Protein AF-A0AA37UGE7-F1 (afdb_monomer)

Mean predicted aligned error: 8.96 Å

pLDDT: mean 78.76, std 14.26, range [33.66, 96.31]

Foldseek 3Di:
DPPQDAVCNLLVVLLLLLLLLLLLLCCVVVVDPLVLSLVCNVPVVSSDVVQDDPLQVLLSSLQSVLLSLLVLLLLLLVLLLLLLVLLLVLLVQQQPPWFAFPNDTDRSSVVSVVLSVLSVVLSVLSVVLSLVSLARLHDVVHDLSSQQSSSQLQLRPGHDPDSVCSSQDPVSLLSLLLSLLSLLVSLLVVQVRVVVRPPQLCLDPLPDPSNVLSVLSNVLSVCSVVVSDDRRVSSSSSSSSSVSSSSSSNSSSCSSVPRDDDHDDDDDDDDPVVVVSVVSVVVSVVSVVVSVVSVVSNVVSNVVSVVSSVVSNVD

Secondary structure (DSSP, 8-state):
------HHHHHHHHHHHHHHHHHHHHHHTTSS-HHHHHHHHH-HHHHTTTS-SHHHHHHHHHHHHHHHHHHHHHHHHHHHHHHHHHHHHHHGGGTT-EEEETTEEEEHHHHHHHHHHHHHHHHHHHHHHHHHHTEE-TTTTS-HHHHHHHHHHTT-SEE-S-HHHHHH--HHHHHHHHHHHHHHHHHHHHHHHHHHTTSSS-----SS-HHHHHHHHHHHHHHHHHHSS--HHHHHHHHHHHHHHHHHHHHHHHHHHH------------TTHHHHHHHHHHHHHHHHHHHHHHHHHHHHHHHHHHHHHHHHHH-

Radius of gyration: 23.27 Å; Cα contacts (8 Å, |Δi|>4): 372; chains: 1; bounding box: 54×37×66 Å

Solvent-accessible surface area (backbone atoms only — not comparable to full-atom values): 16574 Å² total; per-residue (Å²): 132,89,83,75,74,53,60,69,68,70,31,43,66,35,38,54,52,39,52,52,30,46,45,52,28,33,33,75,69,67,75,40,60,58,68,62,39,41,50,21,75,75,37,70,87,55,34,60,84,76,56,69,49,77,54,42,50,45,10,36,52,48,35,9,48,39,51,42,51,45,54,50,48,51,55,40,46,51,25,47,48,48,28,36,50,28,28,53,66,48,18,65,85,27,65,58,39,73,43,68,56,98,90,40,85,40,49,46,17,60,53,33,48,55,50,28,55,54,51,48,55,52,46,50,51,49,52,57,50,47,62,66,53,33,45,21,25,38,43,45,96,51,60,68,69,41,17,41,44,30,11,43,41,70,50,24,82,35,44,43,92,51,30,66,58,50,62,70,61,56,64,69,56,32,50,50,14,45,51,41,13,56,47,23,45,51,48,38,49,52,50,52,58,46,50,65,61,69,72,61,47,58,59,64,79,62,97,54,66,33,56,59,45,14,52,52,18,40,51,30,19,55,47,50,69,70,53,79,76,80,50,65,76,41,47,45,50,30,52,56,40,42,55,52,45,35,53,48,30,43,48,48,20,51,25,49,70,67,47,81,73,86,87,76,90,64,86,83,90,63,80,77,56,54,57,57,51,52,51,52,53,50,50,51,49,54,52,50,53,49,49,50,52,52,51,48,44,46,51,50,15,50,49,52,42,51,52,50,52,51,55,59,67,73,107

Sequence (315 aa):
MSTTIAIADALRPALVATERAHLLALAEQELVDRDAAREALRDPATTAGLLEGDLVEAGIAEAALRISVRNHLAGLKEAFLAARTALIERAAPERARQVELGGEAVNLADLLLAHERVLARHTQRIGDLMGRLNLSPAGDGLPKAARDRIGGLLGFARADASGRDALTARDHLAELAHLHAGTASSLARIHGELSSLGGRISVAEAPVDLAAAAADALGAALALEAAGGEPLPQAEQSWAIGARVIVALRALGDALHGASLPSSAGASDAVSQDAAESVAIDEVRQHRELLNALGLQLADASLELEEGVETLLAR

Nearest PDB structures (foldseek):
  1dcn-assembly1_C  TM=8.108E-01  e=4.500E-07  Anas platyrhynchos
  8jbd-assembly1_A-2  TM=7.321E-01  e=6.765E-05  Thermus thermophilus HB8
  7a0g-assembly1_EEE  TM=2.102E-01  e=2.287E+00  Serratia marcescens
  8otz-assembly1_EU  TM=3.179E-01  e=7.321E+00  Bos taurus

InterPro domains:
  IPR008948 L-Aspartase-like [SSF48557] (10-197)

Organism: NCBI:txid1930060

Structure (mmCIF, N/CA/C/O backbone):
data_AF-A0AA37UGE7-F1
#
_entry.id   AF-A0AA37UGE7-F1
#
loop_
_atom_site.group_PDB
_atom_site.id
_atom_site.type_symbol
_atom_site.label_atom_id
_atom_site.label_alt_id
_atom_site.label_comp_id
_atom_site.label_asym_id
_atom_site.label_entity_id
_atom_site.label_seq_id
_atom_site.pdbx_PDB_ins_code
_atom_site.Cartn_x
_atom_site.Cartn_y
_atom_site.Cartn_z
_atom_site.occupancy
_atom_site.B_iso_or_equiv
_atom_site.auth_seq_id
_atom_site.auth_comp_id
_atom_site.auth_asym_id
_atom_site.auth_atom_id
_atom_site.pdbx_PDB_model_num
ATOM 1 N N . MET A 1 1 ? 13.095 14.009 16.341 1.00 34.00 1 MET A N 1
ATOM 2 C CA . MET A 1 1 ? 13.976 13.844 15.164 1.00 34.00 1 MET A CA 1
ATOM 3 C C . MET A 1 1 ? 13.075 13.770 13.944 1.00 34.00 1 MET A C 1
ATOM 5 O O . MET A 1 1 ? 12.187 12.932 13.945 1.00 34.00 1 MET A O 1
ATOM 9 N N . SER A 1 2 ? 13.206 14.689 12.982 1.00 33.66 2 SER A N 1
ATOM 10 C CA . SER A 1 2 ? 12.378 14.674 11.766 1.00 33.66 2 SER A CA 1
ATOM 11 C C . SER A 1 2 ? 12.975 13.673 10.783 1.00 33.66 2 SER A C 1
ATOM 13 O O . SER A 1 2 ? 13.916 13.999 10.066 1.00 33.66 2 SER A O 1
ATOM 15 N N . THR A 1 3 ? 12.485 12.437 10.795 1.00 41.44 3 THR A N 1
ATOM 16 C CA . THR A 1 3 ? 12.888 11.381 9.857 1.00 41.44 3 THR A CA 1
ATOM 17 C C . THR A 1 3 ? 12.145 11.564 8.532 1.00 41.44 3 THR A C 1
ATOM 19 O O . THR A 1 3 ? 11.330 10.737 8.137 1.00 41.44 3 THR A O 1
ATOM 22 N N . THR A 1 4 ? 12.364 12.694 7.862 1.00 46.97 4 THR A N 1
ATOM 23 C CA . THR A 1 4 ? 11.863 12.885 6.498 1.00 46.97 4 THR A CA 1
ATOM 24 C C . THR A 1 4 ? 12.900 12.284 5.558 1.00 46.97 4 THR A C 1
ATOM 26 O O . THR A 1 4 ? 13.911 12.914 5.266 1.00 46.97 4 THR A O 1
ATOM 29 N N . ILE A 1 5 ? 12.696 11.031 5.149 1.00 57.03 5 ILE A N 1
ATOM 30 C CA . ILE A 1 5 ? 13.436 10.457 4.021 1.00 57.03 5 ILE A CA 1
ATOM 31 C C . ILE A 1 5 ? 12.872 11.132 2.768 1.00 57.03 5 ILE A C 1
ATOM 33 O O . ILE A 1 5 ? 11.660 11.088 2.557 1.00 57.03 5 ILE A O 1
ATOM 37 N N . ALA A 1 6 ? 13.721 11.787 1.975 1.00 69.94 6 ALA A N 1
ATOM 38 C CA . ALA A 1 6 ? 13.301 12.359 0.698 1.00 69.94 6 ALA A CA 1
ATOM 39 C C . ALA A 1 6 ? 12.759 11.240 -0.203 1.00 69.94 6 ALA A C 1
ATOM 41 O O . ALA A 1 6 ? 13.337 10.148 -0.230 1.00 69.94 6 ALA A O 1
ATOM 42 N N . ILE A 1 7 ? 11.685 11.486 -0.966 1.00 68.38 7 ILE A N 1
ATOM 43 C CA . ILE A 1 7 ? 11.112 10.442 -1.838 1.00 68.38 7 ILE A CA 1
ATOM 44 C C . ILE A 1 7 ? 12.168 9.893 -2.797 1.00 68.38 7 ILE A C 1
ATOM 46 O O . ILE A 1 7 ? 12.214 8.689 -3.028 1.00 68.38 7 ILE A O 1
ATOM 50 N N . ALA A 1 8 ? 13.071 10.748 -3.277 1.00 69.62 8 ALA A N 1
ATOM 51 C CA . ALA A 1 8 ? 14.183 10.340 -4.128 1.00 69.62 8 ALA A CA 1
ATOM 52 C C . ALA A 1 8 ? 15.035 9.217 -3.502 1.00 69.62 8 ALA A C 1
ATOM 54 O O . ALA A 1 8 ? 15.392 8.257 -4.183 1.00 69.62 8 ALA A O 1
ATOM 55 N N . ASP A 1 9 ? 15.313 9.285 -2.198 1.00 73.75 9 ASP A N 1
ATOM 56 C CA . ASP A 1 9 ? 16.084 8.251 -1.507 1.00 73.75 9 ASP A CA 1
ATOM 57 C C . ASP A 1 9 ? 15.256 6.986 -1.258 1.00 73.75 9 ASP A C 1
ATOM 59 O O . ASP A 1 9 ? 15.784 5.880 -1.368 1.00 73.75 9 ASP A O 1
ATOM 63 N N . ALA A 1 10 ? 13.951 7.129 -1.004 1.00 72.69 10 ALA A N 1
ATOM 64 C CA . ALA A 1 10 ? 13.035 5.996 -0.865 1.00 72.69 10 ALA A CA 1
ATOM 65 C C . ALA A 1 10 ? 12.787 5.252 -2.194 1.00 72.69 10 ALA A C 1
ATOM 67 O O . ALA A 1 10 ? 12.525 4.049 -2.189 1.00 72.69 10 ALA A O 1
ATOM 68 N N . LEU A 1 11 ? 12.870 5.950 -3.332 1.00 82.69 11 LEU A N 1
ATOM 69 C CA . LEU A 1 11 ? 12.705 5.375 -4.671 1.00 82.69 11 LEU A CA 1
ATOM 70 C C . LEU A 1 11 ? 13.985 4.740 -5.210 1.00 82.69 11 LEU A C 1
ATOM 72 O O . LEU A 1 11 ? 13.901 3.833 -6.036 1.00 82.69 11 LEU A O 1
ATOM 76 N N . ARG A 1 12 ? 15.161 5.182 -4.751 1.00 84.88 12 ARG A N 1
ATOM 77 C CA . ARG A 1 12 ? 16.459 4.778 -5.310 1.00 84.88 12 ARG A CA 1
ATOM 78 C C . ARG A 1 12 ? 16.642 3.260 -5.452 1.00 84.88 12 ARG A C 1
ATOM 80 O O . ARG A 1 12 ? 17.042 2.844 -6.536 1.00 84.88 12 ARG A O 1
ATOM 87 N N . PRO A 1 13 ? 16.325 2.410 -4.453 1.00 86.94 13 PRO A N 1
ATOM 88 C CA . PRO A 1 13 ? 16.457 0.962 -4.625 1.00 86.94 13 PRO A CA 1
ATOM 89 C C . PRO A 1 13 ? 15.567 0.414 -5.750 1.00 86.94 13 PRO A C 1
ATOM 91 O O . PRO A 1 13 ? 15.999 -0.433 -6.527 1.00 86.94 13 PRO A O 1
ATOM 94 N N 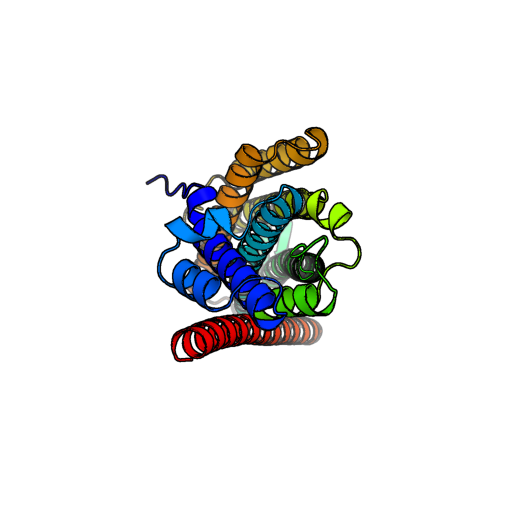. ALA A 1 14 ? 14.338 0.928 -5.868 1.00 88.19 14 ALA A N 1
ATOM 95 C CA . ALA A 1 14 ? 13.393 0.513 -6.899 1.00 88.19 14 ALA A CA 1
ATOM 96 C C . ALA A 1 14 ? 13.794 1.018 -8.294 1.00 88.19 14 ALA A C 1
ATOM 98 O O . ALA A 1 14 ? 13.609 0.294 -9.270 1.00 88.19 14 ALA A O 1
ATOM 99 N N . LEU A 1 15 ? 14.377 2.219 -8.390 1.00 88.25 15 LEU A N 1
ATOM 100 C CA . LEU A 1 15 ? 14.936 2.756 -9.636 1.00 88.25 15 LEU A CA 1
ATOM 101 C C . LEU A 1 15 ? 16.065 1.862 -10.151 1.00 88.25 15 LEU A C 1
ATOM 103 O O . LEU A 1 15 ? 15.973 1.361 -11.267 1.00 88.25 15 LEU A O 1
ATOM 107 N N . VAL A 1 16 ? 17.051 1.557 -9.301 1.00 89.00 16 VAL A N 1
ATOM 108 C CA . VAL A 1 16 ? 18.183 0.687 -9.665 1.00 89.00 16 VAL A CA 1
ATOM 109 C C . VAL A 1 16 ? 17.705 -0.698 -10.106 1.00 89.00 16 VAL A C 1
ATOM 111 O O . VAL A 1 16 ? 18.163 -1.217 -11.122 1.00 89.00 16 VAL A O 1
ATOM 114 N N . ALA A 1 17 ? 16.759 -1.303 -9.379 1.00 90.12 17 ALA A N 1
ATOM 115 C CA . ALA A 1 17 ? 16.191 -2.595 -9.767 1.00 90.12 17 ALA A CA 1
ATOM 116 C C . ALA A 1 17 ? 15.498 -2.527 -11.141 1.00 90.12 17 ALA A C 1
ATOM 118 O O . ALA A 1 17 ? 15.664 -3.419 -11.972 1.00 90.12 17 ALA A O 1
ATOM 119 N N . THR A 1 18 ? 14.761 -1.446 -11.401 1.00 91.94 18 THR A N 1
ATOM 120 C CA . THR A 1 18 ? 14.029 -1.241 -12.656 1.00 91.94 18 THR A CA 1
ATOM 121 C C . THR A 1 18 ? 14.966 -1.010 -13.842 1.00 91.94 18 THR A C 1
ATOM 123 O O . THR A 1 18 ? 14.736 -1.580 -14.910 1.00 91.94 18 THR A O 1
ATOM 126 N N . GLU A 1 19 ? 16.035 -0.233 -13.665 1.00 91.81 19 GLU A N 1
ATOM 127 C CA . GLU A 1 19 ? 17.085 -0.024 -14.673 1.00 91.81 19 GLU A CA 1
ATOM 128 C C . GLU A 1 19 ? 17.785 -1.343 -15.025 1.00 91.81 19 GLU A C 1
ATOM 130 O O . GLU A 1 19 ? 17.904 -1.693 -16.201 1.00 91.81 19 GLU A O 1
ATOM 135 N N . ARG A 1 20 ? 18.172 -2.128 -14.008 1.00 92.19 20 ARG A N 1
ATOM 136 C CA . ARG A 1 20 ? 18.779 -3.456 -14.197 1.00 92.19 20 ARG A CA 1
ATOM 137 C C . ARG A 1 20 ? 17.852 -4.405 -14.951 1.00 92.19 20 ARG A C 1
ATOM 139 O O . ARG A 1 20 ? 18.297 -5.072 -15.883 1.00 92.19 20 ARG A O 1
ATOM 146 N N . ALA A 1 21 ? 16.569 -4.437 -14.588 1.00 93.56 21 ALA A N 1
ATOM 147 C CA . ALA A 1 21 ? 15.577 -5.268 -15.264 1.00 93.56 21 ALA A CA 1
ATOM 148 C C . ALA A 1 21 ? 15.402 -4.877 -16.742 1.00 93.56 21 ALA A C 1
ATOM 150 O O . ALA A 1 21 ? 15.289 -5.761 -17.592 1.00 93.56 21 ALA A O 1
ATOM 151 N N . HIS A 1 22 ? 15.431 -3.577 -17.067 1.00 93.94 22 HIS A N 1
ATOM 152 C CA . HIS A 1 22 ? 15.413 -3.114 -18.459 1.00 93.94 22 HIS A CA 1
ATOM 153 C C . HIS A 1 22 ? 16.656 -3.567 -19.219 1.00 93.94 22 HIS A C 1
ATOM 155 O O . HIS A 1 22 ? 16.515 -4.194 -20.266 1.00 93.94 22 HIS A O 1
ATOM 161 N N . LEU A 1 23 ? 17.857 -3.297 -18.700 1.00 91.94 23 LEU A N 1
ATOM 162 C CA . LEU A 1 23 ? 19.107 -3.689 -19.361 1.00 91.94 23 LEU A CA 1
ATOM 163 C C . LEU A 1 23 ? 19.167 -5.197 -19.621 1.00 91.94 23 LEU A C 1
ATOM 165 O O . LEU A 1 23 ? 19.510 -5.615 -20.728 1.00 91.94 23 LEU A O 1
ATOM 169 N N . LEU A 1 24 ? 18.781 -6.006 -18.630 1.00 92.31 24 LEU A N 1
ATOM 170 C CA . LEU A 1 24 ? 18.744 -7.459 -18.763 1.00 92.31 24 LEU A CA 1
ATOM 171 C C . LEU A 1 24 ? 17.762 -7.889 -19.859 1.00 92.31 24 LEU A C 1
ATOM 173 O O . LEU A 1 24 ? 18.139 -8.638 -20.759 1.00 92.31 24 LEU A O 1
ATOM 177 N N . ALA A 1 25 ? 16.531 -7.371 -19.840 1.00 93.56 25 ALA A N 1
ATOM 178 C CA . ALA A 1 25 ? 15.530 -7.706 -20.847 1.00 93.56 25 ALA A CA 1
ATOM 179 C C . ALA A 1 25 ? 15.939 -7.252 -22.260 1.00 93.56 25 ALA A C 1
ATOM 181 O O . ALA A 1 25 ? 15.729 -7.987 -23.223 1.00 93.56 25 ALA A O 1
ATOM 182 N N . LEU A 1 26 ? 16.551 -6.073 -22.406 1.00 92.75 26 LEU A N 1
ATOM 183 C CA . LEU A 1 26 ? 17.049 -5.583 -23.695 1.00 92.75 26 LEU A CA 1
ATOM 184 C C . LEU A 1 26 ? 18.181 -6.468 -24.239 1.00 92.75 26 LEU A C 1
ATOM 186 O O . LEU A 1 26 ? 18.169 -6.811 -25.422 1.00 92.75 26 LEU A O 1
ATOM 190 N N . ALA A 1 27 ? 19.119 -6.885 -23.386 1.00 92.06 27 ALA A N 1
ATOM 191 C CA . ALA A 1 27 ? 20.228 -7.763 -23.762 1.00 92.06 27 ALA A CA 1
ATOM 192 C C . ALA A 1 27 ? 19.774 -9.198 -24.099 1.00 92.06 27 ALA A C 1
ATOM 194 O O . ALA A 1 27 ? 20.292 -9.825 -25.030 1.00 92.06 27 ALA A O 1
ATOM 195 N N . GLU A 1 28 ? 18.793 -9.733 -23.363 1.00 92.12 28 GLU A N 1
ATOM 196 C CA . GLU A 1 28 ? 18.184 -11.043 -23.631 1.00 92.12 28 GLU A CA 1
ATOM 197 C C . GLU A 1 28 ? 17.452 -11.067 -24.979 1.00 92.12 28 GLU A C 1
ATOM 199 O O . GLU A 1 28 ? 17.502 -12.073 -25.686 1.00 92.12 28 GLU A O 1
ATOM 204 N N . GLN A 1 29 ? 16.806 -9.958 -25.344 1.00 93.19 29 GLN A N 1
ATOM 205 C CA . GLN A 1 29 ? 16.079 -9.805 -26.608 1.00 93.19 29 GLN A CA 1
ATOM 206 C C . GLN A 1 29 ? 16.959 -9.288 -27.758 1.00 93.19 29 GLN A C 1
ATOM 208 O O . GLN A 1 29 ? 16.435 -8.988 -28.828 1.00 93.19 29 GLN A O 1
ATOM 213 N N . GLU A 1 30 ? 18.275 -9.180 -27.545 1.00 93.62 30 GLU A N 1
ATOM 214 C CA . GLU A 1 30 ? 19.254 -8.733 -28.550 1.00 93.62 30 GLU A CA 1
ATOM 215 C C . GLU A 1 30 ? 18.955 -7.324 -29.104 1.00 93.62 30 GLU A C 1
ATOM 217 O O . GLU A 1 30 ? 19.289 -6.995 -30.241 1.00 93.62 30 GLU A O 1
ATOM 222 N N . LEU A 1 31 ? 18.322 -6.480 -28.282 1.00 89.62 31 LEU A N 1
ATOM 223 C CA . LEU A 1 31 ? 18.020 -5.078 -28.590 1.00 89.62 31 LEU A CA 1
ATOM 224 C C . LEU A 1 31 ? 19.174 -4.141 -28.217 1.00 89.62 31 LEU A C 1
ATOM 226 O O . LEU A 1 31 ? 19.272 -3.041 -28.754 1.00 89.62 31 LEU A O 1
ATOM 230 N N . VAL A 1 32 ? 20.041 -4.582 -27.305 1.00 91.31 32 VAL A N 1
ATOM 231 C CA . VAL A 1 32 ? 21.282 -3.912 -26.908 1.00 91.31 32 VAL A CA 1
ATOM 232 C C . VAL A 1 32 ? 22.411 -4.939 -26.939 1.00 91.31 32 VAL A C 1
ATOM 234 O O . VAL A 1 32 ? 22.193 -6.126 -26.680 1.00 91.31 32 VAL A O 1
ATOM 237 N N . ASP A 1 33 ? 23.618 -4.481 -27.271 1.00 92.56 33 ASP A N 1
ATOM 238 C CA . ASP A 1 33 ? 24.817 -5.312 -27.230 1.00 92.56 33 ASP A CA 1
ATOM 239 C C . ASP A 1 33 ? 25.055 -5.877 -25.817 1.00 92.56 33 ASP A C 1
ATOM 241 O O . ASP A 1 33 ? 24.955 -5.167 -24.813 1.00 92.56 33 ASP A O 1
ATOM 245 N N . ARG A 1 34 ? 25.357 -7.177 -25.729 1.00 90.25 34 ARG A N 1
ATOM 246 C CA . ARG A 1 34 ? 25.484 -7.860 -24.433 1.00 90.25 34 ARG A CA 1
ATOM 247 C C . ARG A 1 34 ? 26.697 -7.382 -23.643 1.00 90.25 34 ARG A C 1
ATOM 249 O O . ARG A 1 34 ? 26.603 -7.322 -22.420 1.00 90.25 34 ARG A O 1
ATOM 256 N N . ASP A 1 35 ? 27.800 -7.038 -24.302 1.00 89.62 35 ASP A N 1
ATOM 257 C CA . ASP A 1 35 ? 28.996 -6.543 -23.617 1.00 89.62 35 ASP A CA 1
ATOM 258 C C . ASP A 1 35 ? 28.762 -5.133 -23.072 1.00 89.62 35 ASP A C 1
ATOM 260 O O . ASP A 1 35 ? 29.076 -4.873 -21.908 1.00 89.62 35 ASP A O 1
ATOM 264 N N . ALA A 1 36 ? 28.088 -4.275 -23.843 1.00 89.00 36 ALA A N 1
ATOM 265 C CA . ALA A 1 36 ? 27.647 -2.964 -23.369 1.00 89.00 36 ALA A CA 1
ATOM 266 C C . ALA A 1 36 ? 26.682 -3.072 -22.171 1.00 89.00 36 ALA A C 1
ATOM 268 O O . ALA A 1 36 ? 26.848 -2.378 -21.168 1.00 89.00 36 ALA A O 1
ATOM 269 N N . ALA A 1 37 ? 25.705 -3.985 -22.222 1.00 88.62 37 ALA A N 1
ATOM 270 C CA . ALA A 1 37 ? 24.781 -4.209 -21.109 1.00 88.62 37 ALA A CA 1
ATOM 271 C C . ALA A 1 37 ? 25.493 -4.733 -19.845 1.00 88.62 37 ALA A C 1
ATOM 273 O O . ALA A 1 37 ? 25.155 -4.329 -18.733 1.00 88.62 37 ALA A O 1
ATOM 274 N N . ARG A 1 38 ? 26.504 -5.603 -19.991 1.00 88.19 38 ARG A N 1
ATOM 275 C CA . ARG A 1 38 ? 27.339 -6.068 -18.865 1.00 88.19 38 ARG A CA 1
ATOM 276 C C . ARG A 1 38 ? 28.126 -4.935 -18.232 1.00 88.19 38 ARG A C 1
ATOM 278 O O . ARG A 1 38 ? 28.237 -4.894 -17.008 1.00 88.19 38 ARG A O 1
ATOM 285 N N . GLU A 1 39 ? 28.701 -4.061 -19.050 1.00 88.88 39 GLU A N 1
ATOM 286 C CA . GLU A 1 39 ? 29.429 -2.890 -18.567 1.00 88.88 39 GLU A CA 1
ATOM 287 C C . GLU A 1 39 ? 28.498 -1.975 -17.760 1.00 88.88 39 GLU A C 1
ATOM 289 O O . GLU A 1 39 ? 28.812 -1.672 -16.609 1.00 88.88 39 GLU A O 1
ATOM 294 N N . ALA A 1 40 ? 27.294 -1.699 -18.273 1.00 86.50 40 ALA A N 1
ATOM 295 C CA . ALA A 1 40 ? 26.251 -0.938 -17.578 1.00 86.50 4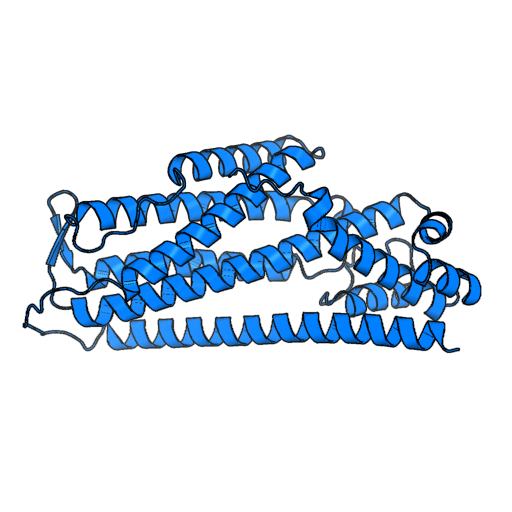0 ALA A CA 1
ATOM 296 C C . ALA A 1 40 ? 25.782 -1.556 -16.257 1.00 86.50 40 ALA A C 1
ATOM 298 O O . ALA A 1 40 ? 25.583 -0.854 -15.266 1.00 86.50 40 ALA A O 1
ATOM 299 N N . LEU A 1 41 ? 25.663 -2.882 -16.189 1.00 85.31 41 LEU A N 1
ATOM 300 C CA . LEU A 1 41 ? 25.315 -3.560 -14.937 1.00 85.31 41 LEU A CA 1
ATOM 301 C C . LEU A 1 41 ? 26.442 -3.510 -13.891 1.00 85.31 41 LEU A C 1
ATOM 303 O O . LEU A 1 41 ? 26.153 -3.563 -12.692 1.00 85.31 41 LEU A O 1
ATOM 307 N N . ARG A 1 42 ? 27.711 -3.408 -14.318 1.00 85.94 42 ARG A N 1
ATOM 308 C CA . ARG A 1 42 ? 28.874 -3.258 -13.423 1.00 85.94 42 ARG A CA 1
ATOM 309 C C . ARG A 1 42 ? 29.059 -1.818 -12.957 1.00 85.94 42 ARG A C 1
ATOM 311 O O . ARG A 1 42 ? 29.400 -1.610 -11.794 1.00 85.94 42 ARG A O 1
ATOM 318 N N . ASP A 1 43 ? 28.851 -0.858 -13.851 1.00 84.12 43 ASP A N 1
ATOM 319 C CA . ASP A 1 43 ? 28.980 0.568 -13.576 1.00 84.12 43 ASP A CA 1
ATOM 320 C C . ASP A 1 43 ? 27.693 1.321 -13.954 1.00 84.12 43 ASP A C 1
ATOM 322 O O . ASP A 1 43 ? 27.490 1.643 -15.131 1.00 84.12 43 ASP A O 1
ATOM 326 N N . PRO A 1 44 ? 26.856 1.684 -12.960 1.00 72.94 44 PRO A N 1
ATOM 327 C CA . PRO A 1 44 ? 25.627 2.440 -13.183 1.00 72.94 44 PRO A CA 1
ATOM 328 C C . PRO A 1 44 ? 25.823 3.762 -13.937 1.00 72.94 44 PRO A C 1
ATOM 330 O O . PRO A 1 44 ? 24.877 4.254 -14.547 1.00 72.94 44 PRO A O 1
ATOM 333 N N . ALA A 1 45 ? 27.029 4.348 -13.930 1.00 76.38 45 ALA A N 1
ATOM 334 C CA . ALA A 1 45 ? 27.311 5.570 -14.682 1.00 76.38 45 ALA A CA 1
ATOM 335 C C . ALA A 1 45 ? 27.224 5.365 -16.206 1.00 76.38 45 ALA A C 1
ATOM 337 O O . ALA A 1 45 ? 26.971 6.319 -16.940 1.00 76.38 45 ALA A O 1
ATOM 338 N N . THR A 1 46 ? 27.403 4.130 -16.680 1.00 78.38 46 THR A N 1
ATOM 339 C CA . THR A 1 46 ? 27.349 3.781 -18.109 1.00 78.38 46 THR A CA 1
ATOM 340 C C . THR A 1 46 ? 25.944 3.382 -18.580 1.00 78.38 46 THR A C 1
ATOM 342 O O . THR A 1 46 ? 25.679 3.363 -19.781 1.00 78.38 46 THR A O 1
ATOM 345 N N . THR A 1 47 ? 25.002 3.175 -17.651 1.00 74.69 47 THR A N 1
ATOM 346 C CA . THR A 1 47 ? 23.590 2.856 -17.928 1.00 74.69 47 THR A CA 1
ATOM 347 C C . THR A 1 47 ? 22.860 3.959 -18.691 1.00 74.69 47 THR A C 1
ATOM 349 O O . THR A 1 47 ? 22.019 3.662 -19.541 1.00 74.69 47 THR A O 1
ATOM 352 N N . ALA A 1 48 ? 23.192 5.226 -18.417 1.00 70.25 48 ALA A N 1
ATOM 353 C CA . ALA A 1 48 ? 22.462 6.378 -18.945 1.00 70.25 48 ALA A CA 1
ATOM 354 C C . ALA A 1 48 ? 22.411 6.402 -20.481 1.00 70.25 48 ALA A C 1
ATOM 356 O O . ALA A 1 48 ? 21.362 6.696 -21.033 1.00 70.25 48 ALA A O 1
ATOM 357 N N . GLY A 1 49 ? 23.494 6.010 -21.164 1.00 74.44 49 GLY A N 1
ATOM 358 C CA . GLY A 1 49 ? 23.551 6.003 -22.632 1.00 74.44 49 GLY A CA 1
ATOM 359 C C . GLY A 1 49 ? 22.821 4.834 -23.307 1.00 74.44 49 GLY A C 1
ATOM 360 O O . GLY A 1 49 ? 22.650 4.845 -24.522 1.00 74.44 49 GLY A O 1
ATOM 361 N N . LEU A 1 50 ? 22.411 3.808 -22.549 1.00 79.62 50 LEU A N 1
ATOM 362 C CA . LEU A 1 50 ? 21.717 2.621 -23.075 1.00 79.62 50 LEU A CA 1
ATOM 363 C C . LEU A 1 50 ? 20.206 2.648 -22.827 1.00 79.62 50 LEU A C 1
ATOM 365 O O . LEU A 1 50 ? 19.465 1.935 -23.502 1.00 79.62 50 LEU A O 1
ATOM 369 N N . LEU A 1 51 ? 19.756 3.447 -21.859 1.00 81.44 51 LEU A N 1
ATOM 370 C CA . LEU A 1 51 ? 18.350 3.591 -21.475 1.00 81.44 51 LEU A CA 1
ATOM 371 C C . LEU A 1 51 ? 17.790 4.972 -21.852 1.00 81.44 51 LEU A C 1
ATOM 373 O O . LEU A 1 51 ? 16.915 5.490 -21.165 1.00 81.44 51 LEU A O 1
ATOM 377 N N . GLU A 1 52 ? 18.287 5.566 -22.939 1.00 74.62 52 GLU A N 1
ATOM 378 C CA . GLU A 1 52 ? 17.828 6.878 -23.401 1.00 74.62 52 GLU A CA 1
ATOM 379 C C . GLU A 1 52 ? 16.446 6.803 -24.066 1.00 74.62 52 GLU A C 1
ATOM 381 O O . GLU A 1 52 ? 16.157 5.929 -24.891 1.00 74.62 52 GLU A O 1
ATOM 386 N N . GLY A 1 53 ? 15.602 7.783 -23.743 1.00 76.88 53 GLY A N 1
ATOM 387 C CA . GLY A 1 53 ? 14.329 8.024 -24.410 1.00 76.88 53 GLY A CA 1
ATOM 388 C C . GLY A 1 53 ? 13.204 8.315 -23.427 1.00 76.88 53 GLY A C 1
ATOM 389 O O . GLY A 1 53 ? 12.986 7.564 -22.478 1.00 76.88 53 GLY A O 1
ATOM 390 N N . ASP A 1 54 ? 12.429 9.362 -23.715 1.00 76.06 54 ASP A N 1
ATOM 391 C CA . ASP A 1 54 ? 11.399 9.901 -22.817 1.00 76.06 54 ASP A CA 1
ATOM 392 C C . ASP A 1 54 ? 10.429 8.835 -22.272 1.00 76.06 54 ASP A C 1
ATOM 394 O O . ASP A 1 54 ? 10.035 8.876 -21.109 1.00 76.06 54 ASP A O 1
ATOM 398 N N . LEU A 1 55 ? 10.047 7.848 -23.095 1.00 76.62 55 LEU A N 1
ATOM 399 C CA . LEU A 1 55 ? 9.134 6.768 -22.688 1.00 76.62 55 LEU A CA 1
ATOM 400 C C . LEU A 1 55 ? 9.809 5.704 -21.811 1.00 76.62 55 LEU A C 1
ATOM 402 O O . LEU A 1 55 ? 9.152 5.125 -20.944 1.00 76.62 55 LEU A O 1
ATOM 406 N N . VAL A 1 56 ? 11.102 5.451 -22.023 1.00 83.50 56 VAL A N 1
ATOM 407 C CA . VAL A 1 56 ? 11.886 4.501 -21.223 1.00 83.50 56 VAL A CA 1
ATOM 408 C C . VAL A 1 56 ? 12.114 5.088 -19.836 1.00 83.50 56 VAL A C 1
ATOM 410 O O . VAL A 1 56 ? 11.768 4.451 -18.844 1.00 83.50 56 VAL A O 1
ATOM 413 N N . GLU A 1 57 ? 12.588 6.331 -19.760 1.00 84.88 57 GLU A N 1
ATOM 414 C CA . GLU A 1 57 ? 12.811 7.033 -18.493 1.00 84.88 57 GLU A CA 1
ATOM 415 C C . GLU A 1 57 ? 11.511 7.189 -17.693 1.00 84.88 57 GLU A C 1
ATOM 417 O O . GLU A 1 57 ? 11.468 6.872 -16.499 1.00 84.88 57 GLU A O 1
ATOM 422 N N . ALA A 1 58 ? 10.419 7.594 -18.353 1.00 85.38 58 ALA A N 1
ATOM 423 C CA . ALA A 1 58 ? 9.112 7.691 -17.710 1.00 85.38 58 ALA A CA 1
ATOM 424 C C . ALA A 1 58 ? 8.620 6.325 -17.200 1.00 85.38 58 ALA A C 1
ATOM 426 O O . ALA A 1 58 ? 8.103 6.237 -16.085 1.00 85.38 58 ALA A O 1
ATOM 427 N N . GLY A 1 59 ? 8.804 5.254 -17.983 1.00 89.12 59 GLY A N 1
ATOM 428 C CA . GLY A 1 59 ? 8.431 3.890 -17.596 1.00 89.12 59 GLY A CA 1
ATOM 429 C C . GLY A 1 59 ? 9.244 3.354 -16.427 1.00 89.12 59 GLY A C 1
ATOM 430 O O . GLY A 1 59 ? 8.681 2.709 -15.539 1.00 89.12 59 GLY A O 1
ATOM 431 N N . ILE A 1 60 ? 10.541 3.663 -16.386 1.00 90.06 60 ILE A N 1
ATOM 432 C CA . ILE A 1 60 ? 11.426 3.320 -15.271 1.00 90.06 60 ILE A CA 1
ATOM 433 C C . ILE A 1 60 ? 10.966 4.031 -13.997 1.00 90.06 60 ILE A C 1
ATOM 435 O O . ILE A 1 60 ? 10.754 3.383 -12.969 1.00 90.06 60 ILE A O 1
ATOM 439 N N . ALA A 1 61 ? 10.762 5.347 -14.068 1.00 87.69 61 ALA A N 1
ATOM 440 C CA . ALA A 1 61 ? 10.343 6.143 -12.921 1.00 87.69 61 ALA A CA 1
ATOM 441 C C . ALA A 1 61 ? 8.979 5.691 -12.375 1.00 87.69 61 ALA A C 1
ATOM 443 O O . ALA A 1 61 ? 8.813 5.529 -11.164 1.00 87.69 61 ALA A O 1
ATOM 444 N N . GLU A 1 62 ? 8.013 5.436 -13.258 1.00 89.69 62 GLU A N 1
ATOM 445 C CA . GLU A 1 62 ? 6.670 5.004 -12.870 1.00 89.69 62 GLU A CA 1
ATOM 446 C C . GLU A 1 62 ? 6.663 3.575 -12.304 1.00 89.69 62 GLU A C 1
ATOM 448 O O . GLU A 1 62 ? 6.019 3.315 -11.286 1.00 89.69 62 GLU A O 1
ATOM 453 N N . ALA A 1 63 ? 7.432 2.643 -12.877 1.00 91.94 63 ALA A N 1
ATOM 454 C CA . ALA A 1 63 ? 7.568 1.301 -12.311 1.00 91.94 63 ALA A CA 1
ATOM 455 C C . ALA A 1 63 ? 8.226 1.338 -10.923 1.00 91.94 63 ALA A C 1
ATOM 457 O O . ALA A 1 63 ? 7.724 0.700 -9.993 1.00 91.94 63 ALA A O 1
ATOM 458 N N . ALA A 1 64 ? 9.290 2.130 -10.755 1.00 90.19 64 ALA A N 1
ATOM 459 C CA . ALA A 1 64 ? 9.953 2.315 -9.468 1.00 90.19 64 ALA A CA 1
ATOM 460 C C . ALA A 1 64 ? 9.012 2.913 -8.412 1.00 90.19 64 ALA A C 1
ATOM 462 O O . ALA A 1 64 ? 8.982 2.449 -7.266 1.00 90.19 64 ALA A O 1
ATOM 463 N N . LEU A 1 65 ? 8.190 3.891 -8.803 1.00 87.19 65 LEU A N 1
ATOM 464 C CA . LEU A 1 65 ? 7.159 4.462 -7.944 1.00 87.19 65 LEU A CA 1
ATOM 465 C C . LEU A 1 65 ? 6.151 3.401 -7.498 1.00 87.19 65 LEU A C 1
ATOM 467 O O . LEU A 1 65 ? 5.930 3.242 -6.297 1.00 87.19 65 LEU A O 1
ATOM 471 N N . ARG A 1 66 ? 5.584 2.627 -8.432 1.00 91.88 66 ARG A N 1
ATOM 472 C CA . ARG A 1 66 ? 4.623 1.561 -8.102 1.00 91.88 66 ARG A CA 1
ATOM 473 C C . ARG A 1 66 ? 5.242 0.492 -7.205 1.00 91.88 66 ARG A C 1
ATOM 475 O O . ARG A 1 66 ? 4.588 0.053 -6.263 1.00 91.88 66 ARG A O 1
ATOM 482 N N . ILE A 1 67 ? 6.499 0.101 -7.433 1.00 90.56 67 ILE A N 1
ATOM 483 C CA . ILE A 1 67 ? 7.239 -0.810 -6.542 1.00 90.56 67 ILE A CA 1
ATOM 484 C C . ILE A 1 67 ? 7.312 -0.229 -5.125 1.00 90.56 67 ILE A C 1
ATOM 486 O O . ILE A 1 67 ? 6.954 -0.910 -4.165 1.00 90.56 67 ILE A O 1
ATOM 490 N N . SER A 1 68 ? 7.715 1.035 -4.993 1.00 87.31 68 SER A N 1
ATOM 491 C CA . SER A 1 68 ? 7.823 1.697 -3.691 1.00 87.31 68 SER A CA 1
ATOM 492 C C . SER A 1 68 ? 6.470 1.802 -2.979 1.00 87.31 68 SER A C 1
ATOM 494 O O . SER A 1 68 ? 6.364 1.458 -1.799 1.00 87.31 68 SER A O 1
ATOM 496 N N . VAL A 1 69 ? 5.404 2.169 -3.702 1.00 88.50 69 VAL A N 1
ATOM 497 C CA . VAL A 1 69 ? 4.038 2.208 -3.156 1.00 88.50 69 VAL A CA 1
ATOM 498 C C . VAL A 1 69 ? 3.573 0.814 -2.728 1.00 88.50 69 VAL A C 1
ATOM 500 O O . VAL A 1 69 ? 3.024 0.679 -1.638 1.00 88.50 69 VAL A O 1
ATOM 503 N N . ARG A 1 70 ? 3.813 -0.241 -3.522 1.00 92.19 70 ARG A N 1
ATOM 504 C CA . ARG A 1 70 ? 3.470 -1.628 -3.142 1.00 92.19 70 ARG A CA 1
ATOM 505 C C . ARG A 1 70 ? 4.173 -2.046 -1.849 1.00 92.19 70 ARG A C 1
ATOM 507 O O . ARG A 1 70 ? 3.519 -2.600 -0.969 1.00 92.19 70 ARG A O 1
ATOM 514 N N . ASN A 1 71 ? 5.463 -1.739 -1.709 1.00 87.25 71 ASN A N 1
ATOM 515 C CA . ASN A 1 71 ? 6.235 -2.051 -0.502 1.00 87.25 71 ASN A CA 1
ATOM 516 C C . ASN A 1 71 ? 5.703 -1.291 0.722 1.00 87.25 71 ASN A C 1
ATOM 518 O O . ASN A 1 71 ? 5.526 -1.872 1.794 1.00 87.25 71 ASN A O 1
ATOM 522 N N . HIS A 1 72 ? 5.381 -0.007 0.549 1.00 86.56 72 HIS A N 1
ATOM 523 C CA . HIS A 1 72 ? 4.754 0.807 1.589 1.00 86.56 72 HIS A CA 1
ATOM 524 C C . HIS A 1 72 ? 3.385 0.251 2.009 1.00 86.56 72 HIS A C 1
ATOM 526 O O . HIS A 1 72 ? 3.118 0.079 3.198 1.00 86.56 72 HIS A O 1
ATOM 532 N N . LEU A 1 73 ? 2.535 -0.106 1.041 1.00 91.12 73 LEU A N 1
ATOM 533 C CA . LEU A 1 73 ? 1.226 -0.711 1.290 1.00 91.12 73 LEU A CA 1
ATOM 534 C C . LEU A 1 73 ? 1.329 -2.074 1.979 1.00 91.12 73 LEU A C 1
ATOM 536 O O . LEU A 1 73 ? 0.495 -2.373 2.831 1.00 91.12 73 LEU A O 1
ATOM 540 N N . ALA A 1 74 ? 2.347 -2.879 1.667 1.00 90.12 74 ALA A N 1
ATOM 541 C CA . ALA A 1 74 ? 2.599 -4.139 2.360 1.00 90.12 74 ALA A CA 1
ATOM 542 C C . ALA A 1 74 ? 2.906 -3.906 3.850 1.00 90.12 74 ALA A C 1
ATOM 544 O O . ALA A 1 74 ? 2.264 -4.519 4.707 1.00 90.12 74 ALA A O 1
ATOM 545 N N . GLY A 1 75 ? 3.800 -2.960 4.166 1.00 85.50 75 GLY A N 1
ATOM 546 C CA . GLY A 1 75 ? 4.103 -2.583 5.552 1.00 85.50 75 GLY A CA 1
ATOM 547 C C . GLY A 1 75 ? 2.902 -1.973 6.284 1.00 85.50 75 GLY A C 1
ATOM 548 O O . GLY A 1 75 ? 2.662 -2.264 7.458 1.00 85.50 75 GLY A O 1
ATOM 549 N N . LEU A 1 76 ? 2.092 -1.175 5.582 1.00 88.31 76 LEU A N 1
ATOM 550 C CA . LEU A 1 76 ? 0.845 -0.640 6.121 1.00 88.31 76 LEU A CA 1
ATOM 551 C C . LEU A 1 76 ? -0.152 -1.765 6.432 1.00 88.31 76 LEU A C 1
ATOM 553 O O . LEU A 1 76 ? -0.691 -1.815 7.537 1.00 88.31 76 LEU A O 1
ATOM 557 N N . LYS A 1 77 ? -0.360 -2.700 5.499 1.00 92.50 77 LYS A N 1
ATOM 558 C CA . LYS A 1 77 ? -1.252 -3.852 5.678 1.00 92.50 77 LYS A CA 1
ATOM 559 C C . LYS A 1 77 ? -0.827 -4.721 6.859 1.00 92.50 77 LYS A C 1
ATOM 561 O O . LYS A 1 77 ? -1.683 -5.137 7.633 1.00 92.50 77 LYS A O 1
ATOM 566 N N . GLU A 1 78 ? 0.470 -4.963 7.028 1.00 89.12 78 GLU A N 1
ATOM 567 C CA . GLU A 1 78 ? 1.007 -5.689 8.182 1.00 89.12 78 GLU A CA 1
ATOM 568 C C . GLU A 1 78 ? 0.637 -4.997 9.505 1.00 89.12 78 GLU A C 1
ATOM 570 O O . GLU A 1 78 ? 0.097 -5.637 10.410 1.00 89.12 78 GLU A O 1
ATOM 575 N N . ALA A 1 79 ? 0.843 -3.678 9.597 1.00 86.38 79 ALA A N 1
ATOM 576 C CA . ALA A 1 79 ? 0.487 -2.898 10.783 1.00 86.38 79 ALA A CA 1
ATOM 577 C C . ALA A 1 79 ? -1.028 -2.920 11.066 1.00 86.38 79 ALA A C 1
ATOM 579 O O . ALA A 1 79 ? -1.445 -3.030 12.220 1.00 86.38 79 ALA A O 1
ATOM 580 N N . PHE A 1 80 ? -1.856 -2.881 10.019 1.00 91.06 80 PHE A N 1
ATOM 581 C CA . PHE A 1 80 ? -3.305 -3.049 10.132 1.00 91.06 80 PHE A CA 1
ATOM 582 C C . PHE A 1 80 ? -3.690 -4.413 10.698 1.00 91.06 80 PHE A C 1
ATOM 584 O O . PHE A 1 80 ? -4.503 -4.481 11.618 1.00 91.06 80 PHE A O 1
ATOM 591 N N . LEU A 1 81 ? -3.111 -5.494 10.174 1.00 88.81 81 LEU A N 1
ATOM 592 C CA . LEU A 1 81 ? -3.397 -6.844 10.657 1.00 88.81 81 LEU A CA 1
ATOM 593 C C . LEU A 1 81 ? -2.982 -7.006 12.121 1.00 88.81 81 LEU A C 1
ATOM 595 O O . LEU A 1 81 ? -3.736 -7.594 12.887 1.00 88.81 81 LEU A O 1
ATOM 599 N N . ALA A 1 82 ? -1.840 -6.447 12.528 1.00 85.50 82 ALA A N 1
ATOM 600 C CA . ALA A 1 82 ? -1.417 -6.449 13.928 1.00 85.50 82 ALA A CA 1
ATOM 601 C C . ALA A 1 82 ? -2.420 -5.717 14.841 1.00 85.50 82 ALA A C 1
ATOM 603 O O . ALA A 1 82 ? -2.857 -6.279 15.845 1.00 85.50 82 ALA A O 1
ATOM 604 N N . ALA A 1 83 ? -2.850 -4.507 14.464 1.00 86.88 83 ALA A N 1
ATOM 605 C CA . ALA A 1 83 ? -3.832 -3.739 15.232 1.00 86.88 83 ALA A CA 1
ATOM 606 C C . ALA A 1 83 ? -5.204 -4.437 15.300 1.00 86.88 83 ALA A C 1
ATOM 608 O O . ALA A 1 83 ? -5.831 -4.471 16.358 1.00 86.88 83 ALA A O 1
ATOM 609 N N . ARG A 1 84 ? -5.661 -5.035 14.190 1.00 94.00 84 ARG A N 1
ATOM 610 C CA . ARG A 1 84 ? -6.896 -5.835 14.144 1.00 94.00 84 ARG A CA 1
ATOM 611 C C . ARG A 1 84 ? -6.818 -7.037 15.078 1.00 94.00 84 ARG A C 1
ATOM 613 O O . ARG A 1 84 ? -7.728 -7.224 15.879 1.00 94.00 84 ARG A O 1
ATOM 620 N N . THR A 1 85 ? -5.728 -7.808 15.022 1.00 90.12 85 THR A N 1
ATOM 621 C CA . THR A 1 85 ? -5.498 -8.933 15.941 1.00 90.12 85 THR A CA 1
ATOM 622 C C . THR A 1 85 ? -5.587 -8.476 17.395 1.00 90.12 85 THR A C 1
ATOM 624 O O . THR A 1 85 ? -6.330 -9.074 18.166 1.00 90.12 85 THR A O 1
ATOM 627 N N . ALA A 1 86 ? -4.918 -7.377 17.751 1.00 87.06 86 ALA A N 1
ATOM 628 C CA . ALA A 1 86 ? -4.929 -6.862 19.117 1.00 87.06 86 ALA A CA 1
ATOM 629 C C . ALA A 1 86 ? -6.334 -6.434 19.588 1.00 87.06 86 ALA A C 1
ATOM 631 O O . ALA A 1 86 ? -6.704 -6.687 20.733 1.00 87.06 86 ALA A O 1
ATOM 632 N N . LEU A 1 87 ? -7.147 -5.825 18.714 1.00 88.81 87 LEU A N 1
ATOM 633 C CA . LEU A 1 87 ? -8.539 -5.470 19.029 1.00 88.81 87 LEU A CA 1
ATOM 634 C C . LEU A 1 87 ? -9.413 -6.707 19.274 1.00 88.81 87 LEU A C 1
ATOM 636 O O . LEU A 1 87 ? -10.188 -6.712 20.228 1.00 88.81 87 LEU A O 1
ATOM 640 N N . ILE A 1 88 ? -9.276 -7.745 18.441 1.00 90.31 88 ILE A N 1
ATOM 641 C CA . ILE A 1 88 ? -10.026 -9.007 18.574 1.00 90.31 88 ILE A CA 1
ATOM 642 C C . ILE A 1 88 ? -9.655 -9.702 19.884 1.00 90.31 88 ILE A C 1
ATOM 644 O O . ILE A 1 88 ? -10.524 -9.983 20.708 1.00 90.31 88 ILE A O 1
ATOM 648 N N . GLU A 1 89 ? -8.355 -9.908 20.107 1.00 88.12 89 GLU A N 1
ATOM 649 C CA . GLU A 1 89 ? -7.839 -10.560 21.312 1.00 88.12 89 GLU A CA 1
ATOM 650 C C . GLU A 1 89 ? -8.229 -9.792 22.579 1.00 88.12 89 GLU A C 1
ATOM 652 O O . GLU A 1 89 ? -8.505 -10.401 23.614 1.00 88.12 89 GLU A O 1
ATOM 657 N N . ARG A 1 90 ? -8.315 -8.455 22.502 1.00 86.69 90 ARG A N 1
ATOM 658 C CA . ARG A 1 90 ? -8.767 -7.626 23.621 1.00 86.69 90 ARG A CA 1
ATOM 659 C C . ARG A 1 90 ? -10.273 -7.669 23.845 1.00 86.69 90 ARG A C 1
ATOM 661 O O . ARG A 1 90 ? -10.703 -7.552 24.989 1.00 86.69 90 ARG A O 1
ATOM 668 N N . ALA A 1 91 ? -11.077 -7.825 22.799 1.00 88.25 91 ALA A N 1
ATOM 669 C CA . ALA A 1 91 ? -12.529 -7.861 22.932 1.00 88.25 91 ALA A CA 1
ATOM 670 C C . ALA A 1 91 ? -13.004 -9.081 23.740 1.00 88.25 91 ALA A C 1
ATOM 672 O O . ALA A 1 91 ? -13.890 -8.947 24.584 1.00 88.25 91 ALA A O 1
ATOM 673 N N . ALA A 1 92 ? -12.387 -10.251 23.544 1.00 86.12 92 ALA A N 1
ATOM 674 C CA . ALA A 1 92 ? -12.785 -11.500 24.198 1.00 86.12 92 ALA A CA 1
ATOM 675 C C . ALA A 1 92 ? -12.882 -11.422 25.744 1.00 86.12 92 ALA A C 1
ATOM 677 O O . ALA A 1 92 ? -13.939 -11.758 26.287 1.00 86.12 92 ALA A O 1
ATOM 678 N N . PRO A 1 93 ? -11.861 -10.948 26.491 1.00 86.88 93 PRO A N 1
ATOM 679 C CA . PRO A 1 93 ? -11.955 -10.820 27.948 1.00 86.88 93 PRO A CA 1
ATOM 680 C C . PRO A 1 93 ? -12.891 -9.696 28.431 1.00 86.88 93 PRO A C 1
ATOM 682 O O . PRO A 1 93 ? -13.231 -9.662 29.612 1.00 86.88 93 PRO A O 1
ATOM 685 N N . GLU A 1 94 ? -13.328 -8.784 27.559 1.00 86.88 94 GLU A N 1
ATOM 686 C CA . GLU A 1 94 ? -14.113 -7.596 27.929 1.00 86.88 94 GLU A CA 1
ATOM 687 C C . GLU A 1 94 ? -15.622 -7.750 27.638 1.00 86.88 94 GLU A C 1
ATOM 689 O O . GLU A 1 94 ? -16.381 -6.800 27.823 1.00 86.88 94 GLU A O 1
ATOM 694 N N . ARG A 1 95 ? -16.089 -8.943 27.228 1.00 86.69 95 ARG A N 1
ATOM 695 C CA . ARG A 1 95 ? -17.494 -9.216 26.832 1.00 86.69 95 ARG A CA 1
ATOM 696 C C . ARG A 1 95 ? -18.540 -8.834 27.880 1.00 86.69 95 ARG A C 1
ATOM 698 O O . ARG A 1 95 ? -19.654 -8.464 27.531 1.00 86.69 95 ARG A O 1
ATOM 705 N N . ALA A 1 96 ? -18.197 -8.914 29.160 1.00 85.38 96 ALA A N 1
ATOM 706 C CA . ALA A 1 96 ? -19.092 -8.557 30.261 1.00 85.38 96 ALA A CA 1
ATOM 707 C C . ALA A 1 96 ? -19.053 -7.066 30.631 1.00 85.38 96 ALA A C 1
ATOM 709 O O . ALA A 1 96 ? -19.851 -6.597 31.446 1.00 85.38 96 ALA A O 1
ATOM 710 N N . ARG A 1 97 ? -18.079 -6.317 30.108 1.00 84.50 97 ARG A N 1
ATOM 711 C CA . ARG A 1 97 ? -17.746 -5.003 30.636 1.00 84.50 97 ARG A CA 1
ATOM 712 C C . ARG A 1 97 ? -18.542 -3.907 29.951 1.00 84.50 97 ARG A C 1
ATOM 714 O O . ARG A 1 97 ? -18.458 -3.715 28.743 1.00 84.50 97 ARG A O 1
ATOM 721 N N . GLN A 1 98 ? -19.234 -3.128 30.772 1.00 91.69 98 GLN A N 1
ATOM 722 C CA . GLN A 1 98 ? -19.866 -1.878 30.373 1.00 91.69 98 GLN A CA 1
ATOM 723 C C . GLN A 1 98 ? -18.921 -0.706 30.651 1.00 91.69 98 GLN A C 1
ATOM 725 O O . GLN A 1 98 ? -18.250 -0.664 31.689 1.00 91.69 98 GLN A O 1
ATOM 730 N N . VAL A 1 99 ? -18.866 0.242 29.724 1.00 88.12 99 VAL A N 1
ATOM 731 C CA . VAL A 1 99 ? -18.152 1.514 29.860 1.00 88.12 99 VAL A CA 1
ATOM 732 C C . VAL A 1 99 ? -19.075 2.660 29.466 1.00 88.12 99 VAL A C 1
ATOM 734 O O . VAL A 1 99 ? -20.025 2.457 28.719 1.00 88.12 99 VAL A O 1
ATOM 737 N N . GLU A 1 100 ? -18.818 3.858 29.979 1.00 89.00 100 GLU A N 1
ATOM 738 C CA . GLU A 1 100 ? -19.564 5.054 29.590 1.00 89.00 100 GLU A CA 1
ATOM 739 C C . GLU A 1 100 ? -18.808 5.781 28.474 1.00 89.00 100 GLU A C 1
ATOM 741 O O . GLU A 1 100 ? -17.630 6.105 28.633 1.00 89.00 100 GLU A O 1
ATOM 746 N N . LEU A 1 101 ? -19.479 6.028 27.350 1.00 85.81 101 LEU A N 1
ATOM 747 C CA . LEU A 1 101 ? -18.950 6.783 26.219 1.00 85.81 101 LEU A CA 1
ATOM 748 C C . LEU A 1 101 ? -19.991 7.826 25.808 1.00 85.81 101 LEU A C 1
ATOM 750 O O . LEU A 1 101 ? -21.118 7.485 25.464 1.00 85.81 101 LEU A O 1
ATOM 754 N N . GLY A 1 102 ? -19.637 9.111 25.883 1.00 85.75 102 GLY A N 1
ATOM 755 C CA . GLY A 1 102 ? -20.566 10.194 25.536 1.00 85.75 102 GLY A CA 1
ATOM 756 C C . GLY A 1 102 ? -21.833 10.253 26.404 1.00 85.75 102 GLY A C 1
ATOM 757 O O . GLY A 1 102 ? -22.846 10.771 25.948 1.00 85.75 102 GLY A O 1
ATOM 758 N N . GLY A 1 103 ? -21.789 9.728 27.634 1.00 87.56 103 GLY A N 1
ATOM 759 C CA . GLY A 1 103 ? -22.945 9.651 28.535 1.00 87.56 103 GLY A CA 1
ATOM 760 C C . GLY A 1 103 ? -23.834 8.418 28.339 1.00 87.56 103 GLY A C 1
ATOM 761 O O . GLY A 1 103 ? -24.829 8.273 29.046 1.00 87.56 103 GLY A O 1
ATOM 762 N N . GLU A 1 104 ? -23.489 7.523 27.410 1.00 88.88 104 GLU A N 1
ATOM 763 C CA . GLU A 1 104 ? -24.215 6.275 27.166 1.00 88.88 104 GLU A CA 1
ATOM 764 C C . GLU A 1 104 ? -23.391 5.062 27.614 1.00 88.88 104 GLU A C 1
ATOM 766 O O . GLU A 1 104 ? -22.173 5.011 27.434 1.00 88.88 104 GLU A O 1
ATOM 771 N N . ALA A 1 105 ? -24.061 4.067 28.203 1.00 91.50 105 ALA A N 1
ATOM 772 C CA . ALA A 1 105 ? -23.433 2.799 28.552 1.00 91.50 105 ALA A CA 1
ATOM 773 C C . ALA A 1 105 ? -23.281 1.930 27.295 1.00 91.50 105 ALA A C 1
ATOM 775 O O . ALA A 1 105 ? -24.270 1.598 26.641 1.00 91.50 105 ALA A O 1
ATOM 776 N N . VAL A 1 106 ? -22.046 1.547 26.982 1.00 92.56 106 VAL A N 1
ATOM 777 C CA . VAL A 1 106 ? -21.699 0.683 25.851 1.00 92.56 106 VAL A CA 1
ATOM 778 C C . VAL A 1 106 ? -20.905 -0.530 26.326 1.00 92.56 106 VAL A C 1
ATOM 780 O O . VAL A 1 106 ? -20.096 -0.451 27.254 1.00 92.56 106 VAL A O 1
ATOM 783 N N . ASN A 1 107 ? -21.104 -1.669 25.666 1.00 93.44 107 ASN A N 1
ATOM 784 C CA . ASN A 1 107 ? -20.288 -2.855 25.895 1.00 93.44 107 ASN A CA 1
ATOM 785 C C . ASN A 1 107 ? -18.888 -2.651 25.288 1.00 93.44 107 ASN A C 1
ATOM 787 O O . ASN A 1 107 ? -18.760 -2.310 24.109 1.00 93.44 107 ASN A O 1
ATOM 791 N N . LEU A 1 108 ? -17.830 -2.861 26.078 1.00 89.88 108 LEU A N 1
ATOM 792 C CA . LEU A 1 108 ? -16.459 -2.610 25.630 1.00 89.88 108 LEU A CA 1
ATOM 793 C C . LEU A 1 108 ? -16.016 -3.580 24.527 1.00 89.88 108 LEU A C 1
ATOM 795 O O . LEU A 1 108 ? -15.330 -3.156 23.599 1.00 89.88 108 LEU A O 1
ATOM 799 N N . ALA A 1 109 ? -16.409 -4.853 24.588 1.00 88.69 109 ALA A N 1
ATOM 800 C CA . ALA A 1 109 ? -16.091 -5.800 23.522 1.00 88.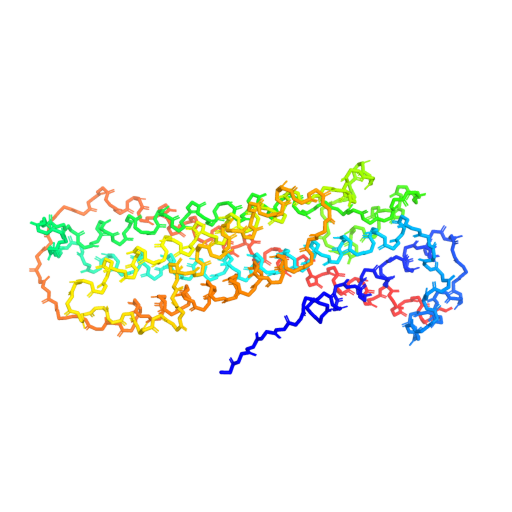69 109 ALA A CA 1
ATOM 801 C C . ALA A 1 109 ? -16.736 -5.377 22.195 1.00 88.69 109 ALA A C 1
ATOM 803 O O . ALA A 1 109 ? -16.065 -5.371 21.164 1.00 88.69 109 ALA A O 1
ATOM 804 N N . ASP A 1 110 ? -17.998 -4.940 22.224 1.00 91.94 110 ASP A N 1
ATOM 805 C CA . ASP A 1 110 ? -18.684 -4.456 21.021 1.00 91.94 110 ASP A CA 1
ATOM 806 C C . ASP A 1 110 ? -18.031 -3.194 20.446 1.00 91.94 110 ASP A C 1
ATOM 808 O O . ASP A 1 110 ? -17.889 -3.082 19.226 1.00 91.94 110 ASP A O 1
ATOM 812 N N . LEU A 1 111 ? -17.576 -2.275 21.304 1.00 93.31 111 LEU A N 1
ATOM 813 C CA . LEU A 1 111 ? -16.830 -1.085 20.886 1.00 93.31 111 LEU A CA 1
ATOM 814 C C . LEU A 1 111 ? -15.512 -1.459 20.184 1.00 93.31 111 LEU A C 1
ATOM 816 O O . LEU A 1 111 ? -15.229 -0.978 19.084 1.00 93.31 111 LEU A O 1
ATOM 820 N N . LEU A 1 112 ? -14.724 -2.361 20.778 1.00 91.06 112 LEU A N 1
ATOM 821 C CA . LEU A 1 112 ? -13.450 -2.821 20.209 1.00 91.06 112 LEU A CA 1
ATOM 822 C C . LEU A 1 112 ? -13.649 -3.545 18.869 1.00 91.06 112 LEU A C 1
ATOM 824 O O . LEU A 1 112 ? -12.930 -3.271 17.906 1.00 91.06 112 LEU A O 1
ATOM 828 N N . LEU A 1 113 ? -14.665 -4.406 18.765 1.00 93.75 113 LEU A N 1
ATOM 829 C CA . LEU A 1 113 ? -15.013 -5.075 17.509 1.00 93.75 113 LEU A CA 1
ATOM 830 C C . LEU A 1 113 ? -15.559 -4.092 16.461 1.00 93.75 113 LEU A C 1
ATOM 832 O O . LEU A 1 113 ? -15.330 -4.267 15.265 1.00 93.75 113 LEU A O 1
ATOM 836 N N . ALA A 1 114 ? -16.252 -3.026 16.868 1.00 94.62 114 ALA A N 1
ATOM 837 C CA . ALA A 1 114 ? -16.656 -1.969 15.944 1.00 94.62 114 ALA A CA 1
ATOM 838 C C . ALA A 1 114 ? -15.440 -1.236 15.351 1.00 94.62 114 ALA A C 1
ATOM 840 O O . ALA A 1 114 ? -15.435 -0.924 14.155 1.00 94.62 114 ALA A O 1
ATOM 841 N N . HIS A 1 115 ? -14.396 -1.001 16.150 1.00 94.38 115 HIS A N 1
ATOM 842 C CA . HIS A 1 115 ? -13.124 -0.458 15.672 1.00 94.38 115 HIS A CA 1
ATOM 843 C C . HIS A 1 115 ? -12.378 -1.422 14.752 1.00 94.38 115 HIS A C 1
ATOM 845 O O . HIS A 1 115 ? -11.907 -0.998 13.696 1.00 94.38 115 HIS A O 1
ATOM 851 N N . GLU A 1 116 ? -12.334 -2.710 15.092 1.00 95.12 116 GLU A N 1
ATOM 852 C CA . GLU A 1 116 ? -11.736 -3.741 14.239 1.00 95.12 116 GLU A CA 1
ATOM 853 C C . GLU A 1 116 ? -12.361 -3.709 12.842 1.00 95.12 116 GLU A C 1
ATOM 855 O O . GLU A 1 116 ? -11.637 -3.586 11.857 1.00 95.12 116 GLU A O 1
ATOM 860 N N . ARG A 1 117 ? -13.696 -3.669 12.747 1.00 95.00 117 ARG A N 1
ATOM 861 C CA . ARG A 1 117 ? -14.408 -3.645 11.457 1.00 95.00 117 ARG A CA 1
ATOM 862 C C . ARG A 1 117 ? -14.083 -2.409 10.624 1.00 95.00 117 ARG A C 1
ATOM 864 O O . ARG A 1 117 ? -14.158 -2.445 9.394 1.00 95.00 117 ARG A O 1
ATOM 871 N N . VAL A 1 118 ? -13.768 -1.282 11.267 1.00 95.00 118 VAL A N 1
ATOM 872 C CA . VAL A 1 118 ? -13.292 -0.076 10.570 1.00 95.00 118 VAL A CA 1
ATOM 873 C C . VAL A 1 118 ? -11.916 -0.339 9.963 1.00 95.00 118 VAL A C 1
ATOM 875 O O . VAL A 1 118 ? -11.711 -0.047 8.785 1.00 95.00 118 VAL A O 1
ATOM 878 N N . LEU A 1 119 ? -11.002 -0.936 10.733 1.00 92.25 119 LEU A N 1
ATOM 879 C CA . LEU A 1 119 ? -9.667 -1.304 10.261 1.00 92.25 119 LEU A CA 1
ATOM 880 C C . LEU A 1 119 ? -9.708 -2.408 9.189 1.00 92.25 119 LEU A C 1
ATOM 882 O O . LEU A 1 119 ? -8.917 -2.369 8.245 1.00 92.25 119 LEU A O 1
ATOM 886 N N . ALA A 1 120 ? -10.659 -3.340 9.265 1.00 94.12 120 ALA A N 1
ATOM 887 C CA . ALA A 1 120 ? -10.886 -4.369 8.2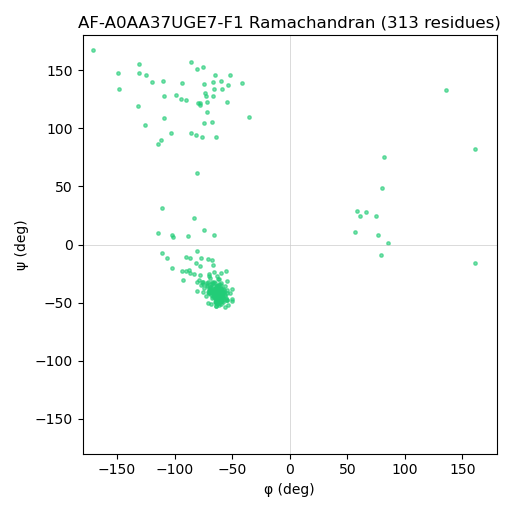52 1.00 94.12 120 ALA A CA 1
ATOM 888 C C . ALA A 1 120 ? -11.213 -3.758 6.881 1.00 94.12 120 ALA A C 1
ATOM 890 O O . ALA A 1 120 ? -10.589 -4.102 5.879 1.00 94.12 120 ALA A O 1
ATOM 891 N N . ARG A 1 121 ? -12.105 -2.756 6.829 1.00 96.31 121 ARG A N 1
ATOM 892 C CA . ARG A 1 121 ? -12.428 -2.052 5.572 1.00 96.31 121 ARG A CA 1
ATOM 893 C C . ARG A 1 121 ? -11.217 -1.353 4.958 1.00 96.31 121 ARG A C 1
ATOM 895 O O . ARG A 1 121 ? -11.062 -1.372 3.741 1.00 96.31 121 ARG A O 1
ATOM 902 N N . HIS A 1 122 ? -10.357 -0.748 5.774 1.00 94.94 122 HIS A N 1
ATOM 903 C CA . HIS A 1 122 ? -9.110 -0.148 5.282 1.00 94.94 122 HIS A CA 1
ATOM 904 C C . HIS A 1 122 ? -8.111 -1.210 4.805 1.00 94.94 122 HIS A C 1
ATOM 906 O O . HIS A 1 122 ? -7.468 -1.016 3.779 1.00 94.94 122 HIS A O 1
ATOM 912 N N . THR A 1 123 ? -8.046 -2.364 5.478 1.00 94.06 123 THR A N 1
ATOM 913 C CA . THR A 1 123 ? -7.231 -3.517 5.049 1.00 94.06 123 THR A CA 1
ATOM 914 C C . THR A 1 123 ? -7.657 -4.020 3.667 1.00 94.06 123 THR A C 1
ATOM 916 O O . THR A 1 123 ? -6.802 -4.272 2.816 1.00 94.06 123 THR A O 1
ATOM 919 N N . GLN A 1 124 ? -8.967 -4.107 3.415 1.00 93.69 124 GLN A N 1
ATOM 920 C CA . GLN A 1 124 ? -9.499 -4.470 2.101 1.00 93.69 124 GLN A CA 1
ATOM 921 C C . GLN A 1 124 ? -9.108 -3.441 1.033 1.00 93.69 124 GLN A C 1
ATOM 923 O O . GLN A 1 124 ? -8.579 -3.822 -0.007 1.00 93.69 124 GLN A O 1
ATOM 928 N N . ARG A 1 125 ? -9.278 -2.141 1.317 1.00 95.38 125 ARG A N 1
ATOM 929 C CA . ARG A 1 125 ? -8.883 -1.056 0.396 1.00 95.38 125 ARG A CA 1
ATOM 930 C C . ARG A 1 125 ? -7.401 -1.118 0.026 1.00 95.38 125 ARG A C 1
ATOM 932 O O . ARG A 1 125 ? -7.061 -0.910 -1.134 1.00 95.38 125 ARG A O 1
ATOM 939 N N . ILE A 1 126 ? -6.530 -1.445 0.986 1.00 94.56 126 ILE A N 1
ATOM 940 C CA . ILE A 1 126 ? -5.105 -1.684 0.713 1.00 94.56 126 ILE A CA 1
ATOM 941 C C . ILE A 1 126 ? -4.937 -2.835 -0.282 1.00 94.56 126 ILE A C 1
ATOM 943 O O . ILE A 1 126 ? -4.204 -2.691 -1.256 1.00 94.56 126 ILE A O 1
ATOM 947 N N . GLY A 1 127 ? -5.619 -3.962 -0.061 1.00 91.56 127 GLY A N 1
ATOM 948 C CA . GLY A 1 127 ? -5.582 -5.108 -0.973 1.00 91.56 127 GLY A CA 1
ATOM 949 C C . GLY A 1 127 ? -6.030 -4.755 -2.394 1.00 91.56 127 GLY A C 1
ATOM 950 O O . GLY A 1 127 ? -5.345 -5.108 -3.354 1.00 91.56 127 GLY A O 1
ATOM 951 N N . ASP A 1 128 ? -7.125 -4.007 -2.520 1.00 93.81 128 ASP A N 1
ATOM 952 C CA . ASP A 1 128 ? -7.660 -3.570 -3.811 1.00 93.81 128 ASP A CA 1
ATOM 953 C C . ASP A 1 128 ? -6.669 -2.652 -4.552 1.00 93.81 128 ASP A C 1
ATOM 955 O O . ASP A 1 128 ? -6.416 -2.843 -5.745 1.00 93.81 128 ASP A O 1
ATOM 959 N N . LEU A 1 129 ? -6.066 -1.687 -3.842 1.00 93.75 129 LEU A N 1
ATOM 960 C CA . LEU A 1 129 ? -5.069 -0.769 -4.403 1.00 93.75 129 LEU A CA 1
ATOM 961 C C . LEU A 1 129 ? -3.789 -1.503 -4.818 1.00 93.75 129 LEU A C 1
ATOM 963 O O . LEU A 1 129 ? -3.288 -1.288 -5.921 1.00 93.75 129 LEU A O 1
ATOM 967 N N . MET A 1 130 ? -3.291 -2.421 -3.984 1.00 92.44 130 MET A N 1
ATOM 968 C CA . MET A 1 130 ? -2.148 -3.271 -4.335 1.00 92.44 130 MET A CA 1
ATOM 969 C C . MET A 1 130 ? -2.417 -4.078 -5.611 1.00 92.44 130 MET A C 1
ATOM 971 O O . MET A 1 130 ? -1.531 -4.184 -6.455 1.00 92.44 130 MET A O 1
ATOM 975 N N . GLY A 1 131 ? -3.635 -4.607 -5.779 1.00 90.62 131 GLY A N 1
ATOM 976 C CA . GLY A 1 131 ? -4.034 -5.339 -6.982 1.00 90.62 131 GLY A CA 1
ATOM 977 C C . GLY A 1 131 ? -3.956 -4.491 -8.254 1.00 90.62 131 GLY A C 1
ATOM 978 O O . GLY A 1 131 ? -3.441 -4.962 -9.268 1.00 90.62 131 GLY A O 1
ATOM 979 N N . ARG A 1 132 ? -4.401 -3.228 -8.196 1.00 90.50 132 ARG A N 1
ATOM 980 C CA . ARG A 1 132 ? -4.324 -2.285 -9.330 1.00 90.50 132 ARG A CA 1
ATOM 981 C C . ARG A 1 132 ? -2.895 -1.851 -9.649 1.00 90.50 132 ARG A C 1
ATOM 983 O O . ARG A 1 132 ? -2.527 -1.782 -10.817 1.00 90.50 132 ARG A O 1
ATOM 990 N N . LEU A 1 133 ? -2.076 -1.623 -8.623 1.00 91.31 133 LEU A N 1
ATOM 991 C CA . LEU A 1 133 ? -0.662 -1.264 -8.772 1.00 91.31 133 LEU A CA 1
ATOM 992 C C . LEU A 1 133 ? 0.198 -2.393 -9.350 1.00 91.31 133 LEU A C 1
ATOM 994 O O . LEU A 1 133 ? 1.340 -2.153 -9.737 1.00 91.31 133 LEU A O 1
ATOM 998 N N . ASN A 1 134 ? -0.321 -3.622 -9.408 1.00 92.00 134 ASN A N 1
ATOM 999 C CA . ASN A 1 134 ? 0.444 -4.800 -9.806 1.00 92.00 134 ASN A CA 1
ATOM 1000 C C . ASN A 1 134 ? 0.555 -5.010 -11.329 1.00 92.00 134 ASN A C 1
ATOM 1002 O O . ASN A 1 134 ? 0.793 -6.128 -11.790 1.00 92.00 134 ASN A O 1
ATOM 1006 N N . LEU A 1 135 ? 0.398 -3.939 -12.108 1.00 92.31 135 LEU A N 1
ATOM 1007 C CA . LEU A 1 135 ? 0.618 -3.909 -13.552 1.00 92.31 135 LEU A CA 1
ATOM 1008 C C . LEU A 1 135 ? 1.873 -3.090 -13.855 1.00 92.31 135 LEU A C 1
ATOM 1010 O O . LEU A 1 135 ? 1.998 -1.957 -13.379 1.00 92.31 135 LEU A O 1
ATOM 1014 N N . SER A 1 136 ? 2.797 -3.666 -14.628 1.00 93.81 136 SER A N 1
ATOM 1015 C CA . SER A 1 136 ? 4.068 -3.017 -14.942 1.00 93.81 136 SER A CA 1
ATOM 1016 C C . SER A 1 136 ? 3.884 -1.945 -16.021 1.00 93.81 136 SER A C 1
ATOM 1018 O O . SER A 1 136 ? 3.490 -2.289 -17.136 1.00 93.81 136 SER A O 1
ATOM 1020 N N . PRO A 1 137 ? 4.198 -0.671 -15.739 1.00 93.38 137 PRO A N 1
ATOM 1021 C CA . PRO A 1 137 ? 4.174 0.412 -16.725 1.00 93.38 137 PRO A CA 1
ATOM 1022 C C . PRO A 1 137 ? 5.441 0.423 -17.606 1.00 93.38 137 PRO A C 1
ATOM 1024 O O . PRO A 1 137 ? 5.555 1.230 -18.524 1.00 93.38 137 PRO A O 1
ATOM 1027 N N . ALA A 1 138 ? 6.414 -0.441 -17.304 1.00 91.31 138 ALA A N 1
ATOM 1028 C CA . ALA A 1 138 ? 7.738 -0.435 -17.900 1.00 91.31 138 ALA A CA 1
ATOM 1029 C C . ALA A 1 138 ? 7.772 -0.981 -19.336 1.00 91.31 138 ALA A C 1
ATOM 1031 O O . ALA A 1 138 ? 6.995 -1.858 -19.725 1.00 91.31 138 ALA A O 1
ATOM 1032 N N . GLY A 1 139 ? 8.751 -0.495 -20.104 1.00 88.62 139 GLY A N 1
ATOM 1033 C CA . GLY A 1 139 ? 9.045 -0.978 -21.448 1.00 88.62 139 GLY A CA 1
ATOM 1034 C C . GLY A 1 139 ? 8.066 -0.526 -22.534 1.00 88.62 139 GLY A C 1
ATOM 1035 O O . GLY A 1 139 ? 7.946 -1.221 -23.542 1.00 88.62 139 GLY A O 1
ATOM 1036 N N . ASP A 1 140 ? 7.352 0.596 -22.371 1.00 87.12 140 ASP A N 1
ATOM 1037 C CA . ASP A 1 140 ? 6.538 1.147 -23.465 1.00 87.12 140 ASP A CA 1
ATOM 1038 C C . ASP A 1 140 ? 7.386 1.334 -24.738 1.00 87.12 140 ASP A C 1
ATOM 1040 O O . ASP A 1 140 ? 8.547 1.733 -24.686 1.00 87.12 140 ASP A O 1
ATOM 1044 N N . GLY A 1 141 ? 6.828 0.969 -25.892 1.00 83.69 141 GLY A N 1
ATOM 1045 C CA . GLY A 1 141 ? 7.567 0.922 -27.161 1.00 83.69 141 GLY A CA 1
ATOM 1046 C C . GLY A 1 141 ? 8.460 -0.312 -27.374 1.00 83.69 141 GLY A C 1
ATOM 1047 O O . GLY A 1 141 ? 8.905 -0.529 -28.501 1.00 83.69 141 GLY A O 1
ATOM 1048 N N . LEU A 1 142 ? 8.673 -1.168 -26.365 1.00 88.56 142 LEU A N 1
ATOM 1049 C CA . LEU A 1 142 ? 9.420 -2.421 -26.522 1.00 88.56 142 LEU A CA 1
ATOM 1050 C C . LEU A 1 142 ? 8.533 -3.584 -27.010 1.00 88.56 142 LEU A C 1
ATOM 1052 O O . LEU A 1 142 ? 7.312 -3.602 -26.783 1.00 88.56 142 LEU A O 1
ATOM 1056 N N . PRO A 1 143 ? 9.131 -4.619 -27.639 1.00 91.75 143 PRO A N 1
ATOM 1057 C CA . PRO A 1 143 ? 8.432 -5.862 -27.947 1.00 91.75 143 PRO A CA 1
ATOM 1058 C C . PRO A 1 143 ? 7.743 -6.450 -26.712 1.00 91.75 143 PRO A C 1
ATOM 1060 O O . PRO A 1 143 ? 8.261 -6.378 -25.599 1.00 91.75 143 PRO A O 1
ATOM 1063 N N . LYS A 1 144 ? 6.581 -7.091 -26.905 1.00 92.50 144 LYS A N 1
ATOM 1064 C CA . LYS A 1 144 ? 5.799 -7.677 -25.801 1.00 92.50 144 LYS A CA 1
ATOM 1065 C C . LYS A 1 144 ? 6.637 -8.608 -24.911 1.00 92.50 144 LYS A C 1
ATOM 1067 O O . LYS A 1 144 ? 6.522 -8.524 -23.698 1.00 92.50 144 LYS A O 1
ATOM 1072 N N . ALA A 1 145 ? 7.499 -9.435 -25.505 1.00 92.94 145 ALA A N 1
ATOM 1073 C CA . ALA A 1 145 ? 8.372 -10.340 -24.757 1.00 92.94 145 ALA A CA 1
ATOM 1074 C C . ALA A 1 145 ? 9.312 -9.593 -23.793 1.00 92.94 145 ALA A C 1
ATOM 1076 O O . ALA A 1 145 ? 9.449 -10.007 -22.647 1.00 92.94 145 ALA A O 1
ATOM 1077 N N . ALA A 1 146 ? 9.892 -8.464 -24.220 1.00 92.81 146 ALA A N 1
ATOM 1078 C CA . ALA A 1 146 ? 10.724 -7.619 -23.363 1.00 92.81 146 ALA A CA 1
ATOM 1079 C C . ALA A 1 146 ? 9.903 -6.997 -22.223 1.00 92.81 146 ALA A C 1
ATOM 1081 O O . ALA A 1 146 ? 10.324 -7.030 -21.073 1.00 92.81 146 ALA A O 1
ATOM 1082 N N . ARG A 1 147 ? 8.702 -6.482 -22.523 1.00 94.12 147 ARG A N 1
ATOM 1083 C CA . ARG A 1 147 ? 7.806 -5.890 -21.512 1.00 94.12 147 ARG A CA 1
ATOM 1084 C C . ARG A 1 147 ? 7.379 -6.894 -20.449 1.00 94.12 147 ARG A C 1
ATOM 1086 O O . ARG A 1 147 ? 7.478 -6.612 -19.258 1.00 94.12 147 ARG A O 1
ATOM 1093 N N . ASP A 1 148 ? 6.934 -8.071 -20.879 1.00 94.25 148 ASP A N 1
ATOM 1094 C CA . ASP A 1 148 ? 6.537 -9.149 -19.974 1.00 94.25 148 ASP A CA 1
ATOM 1095 C C . ASP A 1 148 ? 7.735 -9.610 -19.126 1.00 94.25 148 ASP A C 1
ATOM 1097 O O . ASP A 1 148 ? 7.581 -9.852 -17.929 1.00 94.25 148 ASP A O 1
ATOM 1101 N N . ARG A 1 149 ? 8.940 -9.650 -19.715 1.00 94.62 149 ARG A N 1
ATOM 1102 C CA . ARG A 1 149 ? 10.181 -9.984 -19.008 1.00 94.62 149 ARG A CA 1
ATOM 1103 C C . ARG A 1 149 ? 10.532 -8.961 -17.929 1.00 94.62 149 ARG A C 1
ATOM 1105 O O . ARG A 1 149 ? 10.764 -9.361 -16.793 1.00 94.62 149 ARG A O 1
ATOM 1112 N N . ILE A 1 150 ? 10.513 -7.666 -18.252 1.00 95.00 150 ILE A N 1
ATOM 1113 C CA . ILE A 1 150 ? 10.747 -6.589 -17.276 1.00 95.00 150 ILE A CA 1
ATOM 1114 C C . ILE A 1 150 ? 9.714 -6.667 -16.146 1.00 95.00 150 ILE A C 1
ATOM 1116 O O . ILE A 1 150 ? 10.070 -6.600 -14.972 1.00 95.00 150 ILE A O 1
ATOM 1120 N N . GLY A 1 151 ? 8.437 -6.855 -16.492 1.00 94.19 151 GLY A N 1
ATOM 1121 C CA . GLY A 1 151 ? 7.364 -7.010 -15.514 1.00 94.19 151 GLY A CA 1
ATOM 1122 C C . GLY A 1 151 ? 7.603 -8.179 -14.557 1.00 94.19 151 GLY A C 1
ATOM 1123 O O . GLY A 1 151 ? 7.481 -7.995 -13.346 1.00 94.19 151 GLY A O 1
ATOM 1124 N N . GLY A 1 152 ? 7.989 -9.343 -15.087 1.00 94.12 152 GLY A N 1
ATOM 1125 C CA . 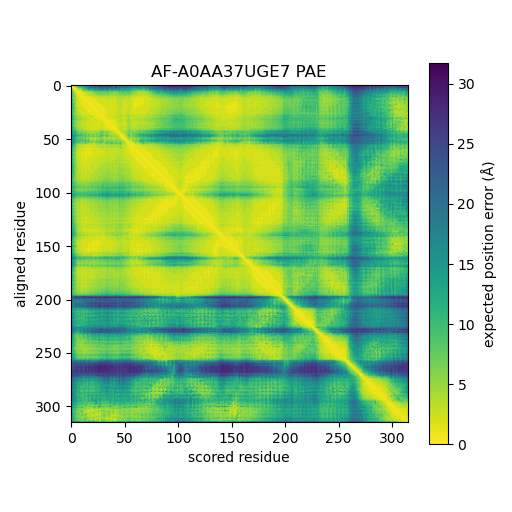GLY A 1 152 ? 8.306 -10.536 -14.297 1.00 94.12 152 GLY A CA 1
ATOM 1126 C C . GLY A 1 152 ? 9.479 -10.324 -13.338 1.00 94.12 152 GLY A C 1
ATOM 1127 O O . GLY A 1 152 ? 9.326 -10.552 -12.141 1.00 94.12 152 GLY A O 1
ATOM 1128 N N . LEU A 1 153 ? 10.598 -9.781 -13.834 1.00 94.25 153 LEU A N 1
ATOM 1129 C CA . LEU A 1 153 ? 11.800 -9.487 -13.033 1.00 94.25 153 LEU A CA 1
ATOM 1130 C C . LEU A 1 153 ? 11.540 -8.509 -11.873 1.00 94.25 153 LEU A C 1
ATOM 1132 O O . LEU A 1 153 ? 12.271 -8.494 -10.889 1.00 94.25 153 LEU A O 1
ATOM 1136 N N . LEU A 1 154 ? 10.501 -7.678 -11.981 1.00 94.12 154 LEU A N 1
ATOM 1137 C CA . LEU A 1 154 ? 10.114 -6.688 -10.969 1.00 94.12 154 LEU A CA 1
ATOM 1138 C C . LEU A 1 154 ? 8.913 -7.135 -10.113 1.00 94.12 154 LEU A C 1
ATOM 1140 O O . LEU A 1 154 ? 8.348 -6.343 -9.343 1.00 94.12 154 LEU A O 1
ATOM 1144 N N . GLY A 1 155 ? 8.483 -8.391 -10.264 1.00 93.38 155 GLY A N 1
ATOM 1145 C CA . GLY A 1 155 ? 7.379 -8.978 -9.508 1.00 93.38 155 GLY A CA 1
ATOM 1146 C C . GLY A 1 155 ? 6.018 -8.342 -9.805 1.00 93.38 155 GLY A C 1
ATOM 1147 O O . GLY A 1 155 ? 5.166 -8.276 -8.921 1.00 93.38 155 GLY A O 1
ATOM 1148 N N . PHE A 1 156 ? 5.803 -7.789 -11.001 1.00 94.88 156 PHE A N 1
ATOM 1149 C CA . PHE A 1 156 ? 4.463 -7.402 -11.455 1.00 94.88 156 PHE A CA 1
ATOM 1150 C C . PHE A 1 156 ? 3.708 -8.626 -11.980 1.00 94.88 156 PHE A C 1
ATOM 1152 O O . PHE A 1 156 ? 4.304 -9.550 -12.527 1.00 94.88 156 PHE A O 1
ATOM 1159 N N . ALA A 1 157 ? 2.375 -8.621 -11.882 1.00 92.19 157 ALA A N 1
ATOM 1160 C CA . ALA A 1 157 ? 1.565 -9.730 -12.393 1.00 92.19 157 ALA A CA 1
ATOM 1161 C C . ALA A 1 157 ? 1.645 -9.864 -13.923 1.00 92.19 157 ALA A C 1
ATOM 1163 O O . ALA A 1 157 ? 1.496 -10.960 -14.459 1.00 92.19 157 ALA A O 1
ATOM 1164 N N . ARG A 1 158 ? 1.807 -8.736 -14.623 1.00 91.25 158 ARG A N 1
ATOM 1165 C CA . ARG A 1 158 ? 1.969 -8.636 -16.081 1.00 91.25 158 ARG A CA 1
ATOM 1166 C C . ARG A 1 158 ? 2.351 -7.212 -16.483 1.00 91.25 158 ARG A C 1
ATOM 1168 O O . ARG A 1 158 ? 2.188 -6.283 -15.687 1.00 91.25 158 ARG A O 1
ATOM 1175 N N . ALA A 1 159 ? 2.780 -7.037 -17.730 1.00 91.94 159 ALA A N 1
ATOM 1176 C CA . ALA A 1 159 ? 2.882 -5.718 -18.342 1.00 91.94 159 ALA A CA 1
ATOM 1177 C C . ALA A 1 159 ? 1.501 -5.065 -18.510 1.00 91.94 159 ALA A C 1
ATOM 1179 O O . ALA A 1 159 ? 0.496 -5.742 -18.764 1.00 91.94 159 ALA A O 1
ATOM 1180 N N . ASP A 1 160 ? 1.455 -3.742 -18.374 1.00 90.44 160 ASP A N 1
ATOM 1181 C CA . ASP A 1 160 ? 0.278 -2.953 -18.703 1.00 90.44 160 ASP A CA 1
ATOM 1182 C C . ASP A 1 160 ? 0.023 -3.000 -20.220 1.00 90.44 160 ASP A C 1
ATOM 1184 O O . ASP A 1 160 ? 0.941 -2.976 -21.049 1.00 90.44 160 ASP A O 1
ATOM 1188 N N . ALA A 1 161 ? -1.251 -3.111 -20.592 1.00 82.50 161 ALA A N 1
ATOM 1189 C CA . ALA A 1 161 ? -1.658 -3.181 -21.987 1.00 82.50 161 ALA A CA 1
ATOM 1190 C C . ALA A 1 161 ? -1.493 -1.825 -22.690 1.00 82.50 161 ALA A C 1
ATOM 1192 O O . ALA A 1 161 ? -1.165 -1.803 -23.880 1.00 82.50 161 ALA A O 1
ATOM 1193 N N . SER A 1 162 ? -1.688 -0.724 -21.957 1.00 78.31 162 SER A N 1
ATOM 1194 C CA . SER A 1 162 ? -1.570 0.646 -22.453 1.00 78.31 162 SER A CA 1
ATOM 1195 C C . SER A 1 162 ? -0.407 1.341 -21.753 1.00 78.31 162 SER A C 1
ATOM 1197 O O . SER A 1 162 ? -0.588 2.003 -20.732 1.00 78.31 162 SER A O 1
ATOM 1199 N N . GLY A 1 163 ? 0.805 1.173 -22.297 1.00 71.44 163 GLY A N 1
ATOM 1200 C CA . GLY A 1 163 ? 2.022 1.758 -21.725 1.00 71.44 163 GLY A CA 1
ATOM 1201 C C . GLY A 1 163 ? 1.855 3.252 -21.439 1.00 71.44 163 GLY A C 1
ATOM 1202 O O . GLY A 1 163 ? 2.056 3.677 -20.311 1.00 71.44 163 GLY A O 1
ATOM 1203 N N . ARG A 1 164 ? 1.340 4.035 -22.397 1.00 78.88 164 ARG A N 1
ATOM 1204 C CA . ARG A 1 164 ? 1.097 5.479 -22.203 1.00 78.88 164 ARG A CA 1
ATOM 1205 C C . ARG A 1 164 ? 0.088 5.826 -21.117 1.00 78.88 164 ARG A C 1
ATOM 1207 O O . ARG A 1 164 ? 0.350 6.752 -20.352 1.00 78.88 164 ARG A O 1
ATOM 1214 N N . ASP A 1 165 ? -1.045 5.130 -21.043 1.00 82.69 165 ASP A N 1
ATOM 1215 C CA . ASP A 1 165 ? -2.027 5.439 -19.998 1.00 82.69 165 ASP A CA 1
ATOM 1216 C C . ASP A 1 165 ? -1.401 5.179 -18.627 1.00 82.69 165 ASP A C 1
ATOM 1218 O O . ASP A 1 165 ? -1.503 6.017 -17.735 1.00 82.69 165 ASP A O 1
ATOM 1222 N N . ALA A 1 166 ? -0.643 4.087 -18.499 1.00 82.38 166 ALA A N 1
ATOM 1223 C CA . ALA A 1 166 ? 0.062 3.741 -17.274 1.00 82.38 166 ALA A CA 1
ATOM 1224 C C . ALA A 1 166 ? 1.101 4.795 -16.843 1.00 82.38 166 ALA A C 1
ATOM 1226 O O . ALA A 1 166 ? 1.251 5.008 -15.642 1.00 82.38 166 ALA A O 1
ATOM 1227 N N . LEU A 1 167 ? 1.768 5.471 -17.791 1.00 82.69 167 LEU A N 1
ATOM 1228 C CA . LEU A 1 167 ? 2.729 6.556 -17.520 1.00 82.69 167 LEU A CA 1
ATOM 1229 C C . LEU A 1 167 ? 2.065 7.846 -17.023 1.00 82.69 167 LEU A C 1
ATOM 1231 O O . LEU A 1 167 ? 2.659 8.609 -16.258 1.00 82.69 167 LEU A O 1
ATOM 1235 N N . THR A 1 168 ? 0.844 8.113 -17.487 1.00 80.38 168 THR A N 1
ATOM 1236 C CA . THR A 1 168 ? 0.104 9.341 -17.149 1.00 80.38 168 THR A CA 1
ATOM 1237 C C . THR A 1 168 ? -0.833 9.174 -15.955 1.00 80.38 168 THR A C 1
ATOM 1239 O O . THR A 1 168 ? -1.163 10.157 -15.291 1.00 80.38 168 THR A O 1
ATOM 1242 N N . ALA A 1 169 ? -1.247 7.944 -15.646 1.00 82.12 169 ALA A N 1
ATOM 1243 C CA . ALA A 1 169 ? -2.185 7.656 -14.572 1.00 82.12 169 ALA A CA 1
ATOM 1244 C C . ALA A 1 169 ? -1.543 7.856 -13.189 1.00 82.12 169 ALA A C 1
ATOM 1246 O O . ALA A 1 169 ? -0.644 7.124 -12.775 1.00 82.12 169 ALA A O 1
ATOM 1247 N N . ARG A 1 170 ? -2.045 8.850 -12.447 1.00 82.56 170 ARG A N 1
ATOM 1248 C CA . ARG A 1 170 ? -1.651 9.162 -11.056 1.00 82.56 170 ARG A CA 1
ATOM 1249 C C . ARG A 1 170 ? -2.783 8.950 -10.047 1.00 82.56 170 ARG A C 1
ATOM 1251 O O . ARG A 1 170 ? -2.654 9.318 -8.882 1.00 82.56 170 ARG A O 1
ATOM 1258 N N . ASP A 1 171 ? -3.876 8.339 -10.484 1.00 86.50 171 ASP A N 1
ATOM 1259 C CA . ASP A 1 171 ? -5.048 7.998 -9.672 1.00 86.50 171 ASP A CA 1
ATOM 1260 C C . ASP A 1 171 ? -4.684 7.164 -8.434 1.00 86.50 171 ASP A C 1
ATOM 1262 O O . ASP A 1 171 ? -5.170 7.427 -7.335 1.00 86.50 171 ASP A O 1
ATOM 1266 N N . HIS A 1 172 ? -3.744 6.231 -8.577 1.00 86.81 172 HIS A N 1
ATOM 1267 C CA . HIS A 1 172 ? -3.252 5.411 -7.474 1.00 86.81 172 HIS A CA 1
ATOM 1268 C C . HIS A 1 172 ? -2.591 6.223 -6.341 1.00 86.81 172 HIS A C 1
ATOM 1270 O O . HIS A 1 172 ? -2.653 5.811 -5.182 1.00 86.81 172 HIS A O 1
ATOM 1276 N N . LEU A 1 173 ? -1.977 7.379 -6.637 1.00 85.12 173 LEU A N 1
ATOM 1277 C CA . LEU A 1 173 ? -1.394 8.260 -5.616 1.00 85.12 173 LEU A CA 1
ATOM 1278 C C . LEU A 1 173 ? -2.470 9.036 -4.856 1.00 85.12 173 LEU A C 1
ATOM 1280 O O . LE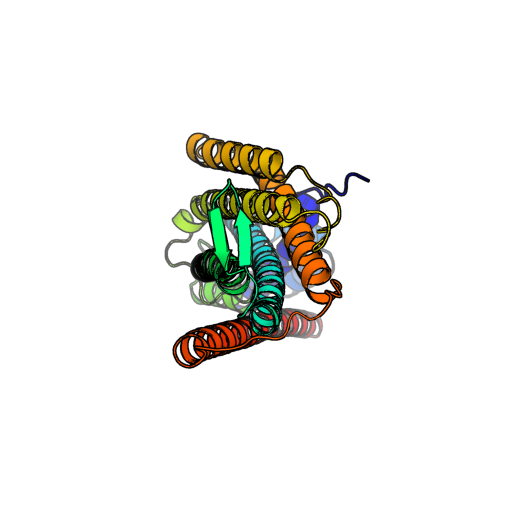U A 1 173 ? -2.379 9.171 -3.634 1.00 85.12 173 LEU A O 1
ATOM 1284 N N . ALA A 1 174 ? -3.493 9.521 -5.565 1.00 83.75 174 ALA A N 1
ATOM 1285 C CA . ALA A 1 174 ? -4.651 10.155 -4.941 1.00 83.75 174 ALA A CA 1
ATOM 1286 C C . ALA A 1 174 ? -5.385 9.153 -4.036 1.00 83.75 174 ALA A C 1
ATOM 1288 O O . ALA A 1 174 ? -5.679 9.451 -2.876 1.00 83.75 174 ALA A O 1
ATOM 1289 N N . GLU A 1 175 ? -5.573 7.921 -4.515 1.00 89.94 175 GLU A N 1
ATOM 1290 C CA . GLU A 1 175 ? -6.179 6.850 -3.730 1.00 89.94 175 GLU A CA 1
ATOM 1291 C C . GLU A 1 175 ? -5.343 6.483 -2.492 1.00 89.94 175 GLU A C 1
ATOM 1293 O O . GLU A 1 175 ? -5.896 6.329 -1.399 1.00 89.94 175 GLU A O 1
ATOM 1298 N N . LEU A 1 176 ? -4.011 6.412 -2.619 1.00 88.69 176 LEU A N 1
ATOM 1299 C CA . LEU A 1 176 ? -3.108 6.218 -1.481 1.00 88.69 176 LEU A CA 1
ATOM 1300 C C . LEU A 1 176 ? -3.262 7.338 -0.439 1.00 88.69 176 LEU A C 1
ATOM 1302 O O . LEU A 1 176 ? -3.349 7.067 0.760 1.00 88.69 176 LEU A O 1
ATOM 1306 N N . ALA A 1 177 ? -3.324 8.596 -0.878 1.00 84.31 177 ALA A N 1
ATOM 1307 C CA . ALA A 1 177 ? -3.498 9.736 0.017 1.00 84.31 177 ALA A CA 1
ATOM 1308 C C . ALA A 1 177 ? -4.870 9.711 0.723 1.00 84.31 177 ALA A C 1
ATOM 1310 O O . ALA A 1 177 ? -4.950 9.939 1.933 1.00 84.31 177 ALA A O 1
ATOM 1311 N N . HIS A 1 178 ? -5.943 9.339 0.017 1.00 86.00 178 HIS A N 1
ATOM 1312 C CA . HIS A 1 178 ? -7.263 9.106 0.613 1.00 86.00 178 HIS A CA 1
ATOM 1313 C C . HIS A 1 178 ? -7.267 7.972 1.639 1.00 86.00 178 HIS A C 1
ATOM 1315 O O . HIS A 1 178 ? -7.874 8.102 2.708 1.00 86.00 178 HIS A O 1
ATOM 1321 N N . LEU A 1 179 ? -6.574 6.871 1.350 1.00 91.00 179 LEU A N 1
ATOM 1322 C CA . LEU A 1 179 ? -6.400 5.771 2.290 1.00 91.00 179 LEU A CA 1
ATOM 1323 C C . LEU A 1 179 ? -5.683 6.244 3.564 1.00 91.00 179 LEU A C 1
ATOM 1325 O O . LEU A 1 179 ? -6.149 5.946 4.669 1.00 91.00 179 LEU A O 1
ATOM 1329 N N . HIS A 1 180 ? -4.597 7.012 3.435 1.00 86.94 180 HIS A N 1
ATOM 1330 C CA . HIS A 1 180 ? -3.887 7.587 4.580 1.00 86.94 180 HIS A CA 1
ATOM 1331 C C . HIS A 1 180 ? -4.782 8.516 5.407 1.00 86.94 180 HIS A C 1
ATOM 1333 O O . HIS A 1 180 ? -4.876 8.336 6.623 1.00 86.94 180 HIS A O 1
ATOM 1339 N N . ALA A 1 181 ? -5.496 9.446 4.767 1.00 82.56 181 ALA A N 1
ATOM 1340 C CA . ALA A 1 181 ? -6.398 10.377 5.446 1.00 82.56 181 ALA A CA 1
ATOM 1341 C C . ALA A 1 181 ? -7.529 9.648 6.193 1.00 82.56 181 ALA A C 1
ATOM 1343 O O . ALA A 1 181 ? -7.772 9.893 7.378 1.00 82.56 181 ALA A O 1
ATOM 1344 N N . GLY A 1 182 ? -8.189 8.696 5.524 1.00 88.31 182 GLY A N 1
ATOM 1345 C CA . GLY A 1 182 ? -9.259 7.896 6.120 1.00 88.31 182 GLY A CA 1
ATOM 1346 C C . GLY A 1 182 ? -8.773 7.037 7.290 1.00 88.31 182 GLY A C 1
ATOM 1347 O O . GLY A 1 182 ? -9.484 6.885 8.290 1.00 88.31 182 GLY A O 1
ATOM 1348 N N . THR A 1 183 ? -7.548 6.516 7.193 1.00 89.12 183 THR A N 1
ATOM 1349 C CA . THR A 1 183 ? -6.916 5.758 8.276 1.00 89.12 183 THR A CA 1
ATOM 1350 C C . THR A 1 183 ? -6.597 6.654 9.465 1.00 89.12 183 THR A C 1
ATOM 1352 O O . THR A 1 183 ? -7.003 6.341 10.581 1.00 89.12 183 THR A O 1
ATOM 1355 N N . ALA A 1 184 ? -5.929 7.785 9.238 1.00 84.00 184 ALA A N 1
ATOM 1356 C CA . ALA A 1 184 ? -5.555 8.724 10.290 1.00 84.00 184 ALA A CA 1
ATOM 1357 C C . ALA A 1 184 ? -6.789 9.260 11.038 1.00 84.00 184 ALA A C 1
ATOM 1359 O O . ALA A 1 184 ? -6.811 9.252 12.267 1.00 84.00 184 ALA A O 1
ATOM 1360 N N . SER A 1 185 ? -7.866 9.595 10.317 1.00 87.88 185 SER A N 1
ATOM 1361 C CA . SER A 1 185 ? -9.151 9.982 10.916 1.00 87.88 185 SER A CA 1
ATOM 1362 C C . SER A 1 185 ? -9.756 8.863 11.777 1.00 87.88 185 SER A C 1
ATOM 1364 O O . SER A 1 185 ? -10.211 9.104 12.897 1.00 87.88 185 SER A O 1
ATOM 1366 N N . SER A 1 186 ? -9.710 7.617 11.293 1.00 91.50 186 SER A N 1
ATOM 1367 C CA . SER A 1 186 ? -10.213 6.462 12.047 1.00 91.50 186 SER A CA 1
ATOM 1368 C C . SER A 1 186 ? -9.405 6.222 13.323 1.00 91.50 186 SER A C 1
ATOM 1370 O O . SER A 1 186 ? -9.995 5.971 14.372 1.00 91.50 186 SER A O 1
ATOM 1372 N N . LEU A 1 187 ? -8.077 6.338 13.249 1.00 87.25 187 LEU A N 1
ATOM 1373 C CA . LEU A 1 187 ? -7.184 6.191 14.398 1.00 87.25 187 LEU A CA 1
ATOM 1374 C C . LEU A 1 187 ? -7.348 7.327 15.407 1.00 87.25 187 LEU A C 1
ATOM 1376 O O . LEU A 1 187 ? -7.370 7.054 16.600 1.00 87.25 187 LEU A O 1
ATOM 1380 N N . ALA A 1 188 ? -7.520 8.572 14.954 1.00 84.44 188 ALA A N 1
ATOM 1381 C CA . ALA A 1 188 ? -7.799 9.705 15.835 1.00 84.44 188 ALA A CA 1
ATOM 1382 C C . ALA A 1 188 ? -9.091 9.481 16.635 1.00 84.44 188 ALA A C 1
ATOM 1384 O O . ALA A 1 188 ? -9.121 9.714 17.842 1.00 84.44 188 ALA A O 1
ATOM 1385 N N . ARG A 1 189 ? -10.135 8.951 15.981 1.00 89.75 189 ARG A N 1
ATOM 1386 C CA . ARG A 1 189 ? -11.380 8.575 16.656 1.00 89.75 189 ARG A CA 1
ATOM 1387 C C . ARG A 1 189 ? -11.171 7.447 17.668 1.00 89.75 189 ARG A C 1
ATOM 1389 O O . ARG A 1 189 ? -11.571 7.607 18.812 1.00 89.75 189 ARG A O 1
ATOM 1396 N N . ILE A 1 190 ? -10.518 6.350 17.269 1.00 89.81 190 ILE A N 1
ATOM 1397 C CA . ILE A 1 190 ? -10.202 5.224 18.170 1.00 89.81 190 ILE A CA 1
ATOM 1398 C C . ILE A 1 190 ? -9.425 5.727 19.390 1.00 89.81 190 ILE A C 1
ATOM 1400 O O . ILE A 1 190 ? -9.771 5.416 20.523 1.00 89.81 190 ILE A O 1
ATOM 1404 N N . HIS A 1 191 ? -8.394 6.540 19.165 1.00 85.44 191 HIS A N 1
ATOM 1405 C CA . HIS A 1 191 ? -7.587 7.114 20.231 1.00 85.44 191 HIS A CA 1
ATOM 1406 C C . HIS A 1 191 ? -8.419 7.997 21.167 1.00 85.44 191 HIS A C 1
ATOM 1408 O O . HIS A 1 191 ? -8.311 7.853 22.381 1.00 85.44 191 HIS A O 1
ATOM 1414 N N . GLY A 1 192 ? -9.262 8.884 20.629 1.00 85.44 192 GLY A N 1
ATOM 1415 C CA . GLY A 1 192 ? -10.132 9.744 21.433 1.00 85.44 192 GLY A CA 1
ATOM 1416 C C . GLY A 1 192 ? -11.127 8.949 22.281 1.00 85.44 192 GLY A C 1
ATOM 1417 O O . GLY A 1 192 ? -11.241 9.191 23.483 1.00 85.44 192 GLY A O 1
ATOM 1418 N N . GLU A 1 193 ? -11.792 7.960 21.679 1.00 90.12 193 GLU A N 1
ATOM 1419 C CA . GLU A 1 193 ? -12.750 7.095 22.371 1.00 90.12 193 GLU A CA 1
ATOM 1420 C C . GLU A 1 193 ? -12.053 6.264 23.461 1.00 90.12 193 GLU A C 1
ATOM 1422 O O . GLU A 1 193 ? -12.472 6.320 24.615 1.00 90.12 193 GLU A O 1
ATOM 1427 N N . LEU A 1 194 ? -10.935 5.591 23.165 1.00 85.56 194 LEU A N 1
ATOM 1428 C CA . LEU A 1 194 ? -10.208 4.782 24.154 1.00 85.56 194 LEU A CA 1
ATOM 1429 C C . LEU A 1 194 ? -9.585 5.616 25.284 1.00 85.56 194 LEU A C 1
ATOM 1431 O O . LEU A 1 194 ? -9.645 5.208 26.446 1.00 85.56 194 LEU A O 1
ATOM 1435 N N . SER A 1 195 ? -9.036 6.794 24.978 1.00 82.62 195 SER A N 1
ATOM 1436 C CA . SER A 1 195 ? -8.479 7.706 25.989 1.00 82.62 195 SER A CA 1
ATOM 1437 C C . SER A 1 195 ? -9.557 8.242 26.935 1.00 82.62 195 SER A C 1
ATOM 1439 O O . SER A 1 195 ? -9.300 8.425 28.128 1.00 82.62 195 SER A O 1
ATOM 1441 N N . SER A 1 196 ? -10.784 8.436 26.436 1.00 82.62 196 SER A N 1
ATOM 1442 C CA . SER A 1 196 ? -11.920 8.883 27.252 1.00 82.62 196 SER A CA 1
ATOM 1443 C C . SER A 1 196 ? -12.364 7.853 28.301 1.00 82.62 196 SER A C 1
ATOM 1445 O O . SER A 1 196 ? -12.966 8.227 29.306 1.00 82.62 196 SER A O 1
ATOM 1447 N N . LEU A 1 197 ? -11.969 6.580 28.156 1.00 80.19 197 LEU A N 1
ATOM 1448 C CA . LEU A 1 197 ? -12.273 5.500 29.106 1.00 80.19 197 LEU A CA 1
ATOM 1449 C C . LEU A 1 197 ? -11.453 5.565 30.417 1.00 80.19 197 LEU A C 1
ATOM 1451 O O . LEU A 1 197 ? -11.442 4.606 31.197 1.00 80.19 197 LEU A O 1
ATOM 1455 N N . GLY A 1 198 ? -10.767 6.682 30.687 1.00 58.25 198 GLY A N 1
ATOM 1456 C CA . GLY A 1 198 ? -10.249 7.026 32.015 1.00 58.25 198 GLY A CA 1
ATOM 1457 C C . GLY A 1 198 ? -8.938 6.340 32.415 1.00 58.25 198 GLY A C 1
ATOM 1458 O O . GLY A 1 198 ? -8.837 5.798 33.516 1.00 58.25 198 GLY A O 1
ATOM 1459 N N . GLY A 1 199 ? -7.925 6.356 31.538 1.00 53.62 199 GLY A N 1
ATOM 1460 C CA . GLY A 1 199 ? -6.533 5.987 31.869 1.00 53.62 199 GLY A CA 1
ATOM 1461 C C . GLY A 1 199 ? -6.241 4.486 32.005 1.00 53.62 199 GLY A C 1
ATOM 1462 O O . GLY A 1 199 ? -5.157 4.106 32.441 1.00 53.62 199 GLY A O 1
ATOM 1463 N N . ARG A 1 200 ? -7.198 3.621 31.652 1.00 54.84 200 ARG A N 1
ATOM 1464 C CA . ARG A 1 200 ? -7.090 2.157 31.810 1.00 54.84 200 ARG A CA 1
ATOM 1465 C C . ARG A 1 200 ? -6.547 1.447 30.567 1.00 54.84 200 ARG A C 1
ATOM 1467 O O . ARG A 1 200 ? -5.850 0.448 30.695 1.00 54.84 200 ARG A O 1
ATOM 1474 N N . ILE A 1 201 ? -6.804 1.991 29.382 1.00 54.97 201 ILE A N 1
ATOM 1475 C CA . ILE A 1 201 ? -6.055 1.678 28.163 1.00 54.97 201 ILE A CA 1
ATOM 1476 C C . ILE A 1 201 ? -5.293 2.957 27.843 1.00 54.97 201 ILE A C 1
ATOM 1478 O O . ILE A 1 201 ? -5.823 3.863 27.207 1.00 54.97 201 ILE A O 1
ATOM 1482 N N . SER A 1 202 ? -4.081 3.080 28.385 1.00 54.69 202 SER A N 1
ATOM 1483 C CA . SER A 1 202 ? -3.196 4.174 27.997 1.00 54.69 202 SER A CA 1
ATOM 1484 C C . SER A 1 202 ? -2.633 3.822 26.630 1.00 54.69 202 SER A C 1
ATOM 1486 O O . SER A 1 202 ? -1.638 3.105 26.519 1.00 54.69 202 SER A O 1
ATOM 1488 N N . VAL A 1 203 ? -3.305 4.280 25.575 1.00 55.41 203 VAL A N 1
ATOM 1489 C CA . VAL A 1 203 ? -2.628 4.422 24.291 1.00 55.41 203 VAL A CA 1
ATOM 1490 C C . VAL A 1 203 ? -1.628 5.539 24.542 1.00 55.41 203 VAL A C 1
ATOM 1492 O O . VAL A 1 203 ? -2.046 6.683 24.723 1.00 55.41 203 VAL A O 1
ATOM 1495 N N . ALA A 1 204 ? -0.342 5.189 24.676 1.00 54.00 204 ALA A N 1
ATOM 1496 C CA . ALA A 1 204 ? 0.734 6.166 24.835 1.00 54.00 204 ALA A CA 1
ATOM 1497 C C . ALA A 1 204 ? 0.480 7.334 23.878 1.00 54.00 204 ALA A C 1
ATOM 1499 O O . ALA A 1 204 ? 0.020 7.061 22.765 1.00 54.00 204 ALA A O 1
ATOM 1500 N N . GLU A 1 205 ? 0.718 8.581 24.328 1.00 52.44 205 GLU A N 1
ATOM 1501 C CA . GLU A 1 205 ? 0.515 9.792 23.519 1.00 52.44 205 GLU A CA 1
ATOM 1502 C C . GLU A 1 205 ? 0.884 9.460 22.084 1.00 52.44 205 GLU A C 1
ATOM 1504 O O . GLU A 1 205 ? 2.044 9.132 21.809 1.00 52.44 205 GLU A O 1
ATOM 1509 N N . ALA A 1 206 ? -0.127 9.403 21.206 1.00 49.94 206 ALA A N 1
ATOM 1510 C CA . ALA A 1 206 ? 0.137 9.085 19.820 1.00 49.94 206 ALA A CA 1
ATOM 1511 C C . ALA A 1 206 ? 1.196 10.110 19.404 1.00 49.94 206 ALA A C 1
ATOM 1513 O O . ALA A 1 206 ? 0.956 11.306 19.588 1.00 49.94 206 ALA A O 1
ATOM 1514 N N . PRO A 1 207 ? 2.382 9.695 18.926 1.00 46.62 207 PRO A N 1
ATOM 1515 C CA . PRO A 1 207 ? 3.528 10.596 18.764 1.00 46.62 207 PRO A CA 1
ATOM 1516 C C . PRO A 1 207 ? 3.298 11.692 17.703 1.00 46.62 207 PRO A C 1
ATOM 1518 O O . PRO A 1 207 ? 4.223 12.393 17.298 1.00 46.62 207 PRO A O 1
ATOM 1521 N N . VAL A 1 208 ? 2.067 11.799 17.202 1.00 55.84 208 VAL A N 1
ATOM 1522 C CA . VAL A 1 208 ? 1.596 12.575 16.074 1.00 55.84 208 VAL A CA 1
ATOM 1523 C C . VAL A 1 208 ? 0.157 12.998 16.368 1.00 55.84 208 VAL A C 1
ATOM 1525 O O . VAL A 1 208 ? -0.675 12.165 16.728 1.00 55.84 208 VAL A O 1
ATOM 1528 N N . ASP A 1 209 ? -0.156 14.271 16.127 1.00 73.44 209 ASP A N 1
ATOM 1529 C CA . ASP A 1 209 ? -1.535 14.735 15.983 1.00 73.44 209 ASP A CA 1
ATOM 1530 C C . ASP A 1 209 ? -2.154 14.074 14.736 1.00 73.44 209 ASP A C 1
ATOM 1532 O O . ASP A 1 209 ? -1.979 14.521 13.600 1.00 73.44 209 ASP A O 1
ATOM 1536 N N . LEU A 1 210 ? -2.809 12.929 14.944 1.00 68.94 210 LEU A N 1
ATOM 1537 C CA . LEU A 1 210 ? -3.409 12.121 13.881 1.00 68.94 210 LEU A CA 1
ATOM 1538 C C . LEU A 1 210 ? -4.530 12.864 13.147 1.00 68.94 210 LEU A C 1
ATOM 1540 O O . LEU A 1 210 ? -4.769 12.585 11.974 1.00 68.94 210 LEU A O 1
ATOM 1544 N N . ALA A 1 211 ? -5.197 13.814 13.808 1.00 67.75 211 ALA A N 1
ATOM 1545 C CA . ALA A 1 211 ? -6.226 14.632 13.181 1.00 67.75 211 ALA A CA 1
ATOM 1546 C C . ALA A 1 211 ? -5.599 15.654 12.223 1.00 67.75 211 ALA A C 1
ATOM 1548 O O . ALA A 1 211 ? -6.044 15.763 11.079 1.00 67.75 211 ALA A O 1
ATOM 1549 N N . ALA A 1 212 ? -4.521 16.325 12.643 1.00 70.81 212 ALA A N 1
ATOM 1550 C CA . ALA A 1 212 ? -3.741 17.189 11.757 1.00 70.81 212 ALA A CA 1
ATOM 1551 C C . ALA A 1 212 ? -3.148 16.397 10.580 1.00 70.81 212 ALA A C 1
ATOM 1553 O O . ALA A 1 212 ? -3.309 16.790 9.430 1.00 70.81 212 ALA A O 1
ATOM 1554 N N . ALA A 1 213 ? -2.569 15.219 10.841 1.00 67.94 213 ALA A N 1
ATOM 1555 C CA . ALA A 1 213 ? -2.035 14.357 9.786 1.00 67.94 213 ALA A CA 1
ATOM 1556 C C . ALA A 1 213 ? -3.119 13.887 8.794 1.00 67.94 213 ALA A C 1
ATOM 1558 O O . ALA A 1 213 ? -2.850 13.768 7.601 1.00 67.94 213 ALA A O 1
ATOM 1559 N N . ALA A 1 214 ? -4.349 13.639 9.258 1.00 65.62 214 ALA A N 1
ATOM 1560 C CA . ALA A 1 214 ? -5.471 13.313 8.380 1.00 65.62 214 ALA A CA 1
ATOM 1561 C C . ALA A 1 214 ? -5.858 14.494 7.476 1.00 65.62 214 ALA A C 1
ATOM 1563 O O . ALA A 1 214 ? -6.102 14.296 6.284 1.00 65.62 214 ALA A O 1
ATOM 1564 N N . ALA A 1 215 ? -5.902 15.707 8.034 1.00 67.31 215 ALA A N 1
ATOM 1565 C CA . ALA A 1 215 ? -6.205 16.926 7.289 1.00 67.31 215 ALA A CA 1
ATOM 1566 C C . ALA A 1 215 ? -5.127 17.229 6.237 1.00 67.31 215 ALA A C 1
ATOM 1568 O O . ALA A 1 215 ? -5.468 17.504 5.086 1.00 67.31 215 ALA A O 1
ATOM 1569 N N . ASP A 1 216 ? -3.850 17.086 6.599 1.00 71.88 216 ASP A N 1
ATOM 1570 C CA . ASP A 1 216 ? -2.719 17.257 5.683 1.00 71.88 216 ASP A CA 1
ATOM 1571 C C . ASP A 1 216 ? -2.779 16.246 4.525 1.00 71.88 216 ASP A C 1
ATOM 1573 O O . ASP A 1 216 ? -2.632 16.624 3.363 1.00 71.88 216 ASP A O 1
ATOM 1577 N N . ALA A 1 217 ? -3.068 14.967 4.808 1.00 66.12 217 ALA A N 1
ATOM 1578 C CA . ALA A 1 217 ? -3.177 13.931 3.773 1.00 66.12 217 ALA A CA 1
ATOM 1579 C C . ALA A 1 217 ? -4.343 14.194 2.825 1.00 66.12 217 ALA A C 1
ATOM 1581 O O . ALA A 1 217 ? -4.218 13.987 1.619 1.00 66.12 217 ALA A O 1
ATOM 1582 N N . LEU A 1 218 ? -5.478 14.646 3.360 1.00 63.72 218 LEU A N 1
ATOM 1583 C CA . LEU A 1 218 ? -6.635 14.987 2.545 1.00 63.72 218 LEU A CA 1
ATOM 1584 C C . LEU A 1 218 ? -6.348 16.212 1.669 1.00 63.72 218 LEU A C 1
ATOM 1586 O O . LEU A 1 218 ? -6.691 16.204 0.490 1.00 63.72 218 LEU A O 1
ATOM 1590 N N . GLY A 1 219 ? -5.673 17.228 2.215 1.00 66.62 219 GLY A N 1
ATOM 1591 C CA . GLY A 1 219 ? -5.201 18.382 1.452 1.00 66.62 219 GLY A CA 1
ATOM 1592 C C . GLY A 1 219 ? -4.256 17.976 0.320 1.00 66.62 219 GLY A C 1
ATOM 1593 O O . GLY A 1 219 ? -4.437 18.418 -0.813 1.00 66.62 219 GLY A O 1
ATOM 1594 N N . ALA A 1 220 ? -3.309 17.075 0.596 1.00 67.69 220 ALA A N 1
ATOM 1595 C CA . ALA A 1 220 ? -2.406 16.522 -0.411 1.00 67.69 220 ALA A CA 1
ATOM 1596 C C . ALA A 1 220 ? -3.155 15.717 -1.488 1.00 67.69 220 ALA A C 1
ATOM 1598 O O . ALA A 1 220 ? -2.861 15.874 -2.671 1.00 67.69 220 ALA A O 1
ATOM 1599 N N . ALA A 1 221 ? -4.148 14.905 -1.106 1.00 59.97 221 ALA A N 1
ATOM 1600 C CA . ALA A 1 221 ? -4.970 14.138 -2.045 1.00 59.97 221 ALA A CA 1
ATOM 1601 C C . ALA A 1 221 ? -5.747 15.054 -3.003 1.00 59.97 221 ALA A C 1
ATOM 1603 O O . ALA A 1 221 ? -5.652 14.903 -4.217 1.00 59.97 221 ALA A O 1
ATOM 1604 N N . LEU A 1 222 ? -6.451 16.050 -2.458 1.00 68.12 222 LEU A N 1
ATOM 1605 C CA . LEU A 1 222 ? -7.215 17.019 -3.248 1.00 68.12 222 LEU A CA 1
ATOM 1606 C C . LEU A 1 222 ? -6.303 17.861 -4.149 1.00 68.12 222 LEU A C 1
ATOM 1608 O O . LEU A 1 222 ? -6.665 18.184 -5.278 1.00 68.12 222 LEU A O 1
ATOM 1612 N N . ALA A 1 223 ? -5.103 18.200 -3.672 1.00 69.19 223 ALA A N 1
ATOM 1613 C CA . ALA A 1 223 ? -4.108 18.894 -4.479 1.00 69.19 223 ALA A CA 1
ATOM 1614 C C . ALA A 1 223 ? -3.593 18.018 -5.632 1.00 69.19 223 ALA A C 1
ATOM 1616 O O . ALA A 1 223 ? -3.438 18.529 -6.737 1.00 69.19 223 ALA A O 1
ATOM 1617 N N . LEU A 1 224 ? -3.369 16.718 -5.410 1.00 66.44 224 LEU A N 1
ATOM 1618 C CA . LEU A 1 224 ? -2.976 15.773 -6.464 1.00 66.44 224 LEU A CA 1
ATOM 1619 C C . LEU A 1 224 ? -4.063 15.626 -7.534 1.00 66.44 224 LEU A C 1
ATOM 1621 O O . LEU A 1 224 ? -3.750 15.645 -8.723 1.00 66.44 224 LEU A O 1
ATOM 1625 N N . GLU A 1 225 ? -5.330 15.540 -7.124 1.00 65.50 225 GLU A N 1
ATOM 1626 C CA . GLU A 1 225 ? -6.471 15.504 -8.047 1.00 65.50 225 GLU A CA 1
ATOM 1627 C C . GLU A 1 225 ? -6.584 16.792 -8.875 1.00 65.50 225 GLU A C 1
ATOM 1629 O O . GLU A 1 225 ? -6.864 16.740 -10.072 1.00 65.50 225 GLU A O 1
ATOM 1634 N N . ALA A 1 226 ? -6.330 17.949 -8.258 1.00 67.56 226 ALA A N 1
ATOM 1635 C CA . ALA A 1 226 ? -6.426 19.249 -8.917 1.00 67.56 226 ALA A CA 1
ATOM 1636 C C . ALA A 1 226 ? -5.216 19.588 -9.808 1.00 67.56 226 ALA A C 1
ATOM 1638 O O . ALA A 1 226 ? -5.369 20.318 -10.787 1.00 67.56 226 ALA A O 1
ATOM 1639 N N . ALA A 1 227 ? -4.017 19.101 -9.471 1.00 59.88 227 ALA A N 1
ATOM 1640 C CA . ALA A 1 227 ? -2.767 19.530 -10.101 1.00 59.88 227 ALA A CA 1
ATOM 1641 C C . ALA A 1 227 ? -2.513 18.912 -11.481 1.00 59.88 227 ALA A C 1
ATOM 1643 O O . ALA A 1 227 ? -1.676 19.428 -12.217 1.00 59.88 227 ALA A O 1
ATOM 1644 N N . GLY A 1 228 ? -3.184 17.816 -11.843 1.00 57.34 228 GLY A N 1
ATOM 1645 C CA . GLY A 1 228 ? -3.081 17.218 -13.178 1.00 57.34 228 GLY A CA 1
ATOM 1646 C C . GLY A 1 228 ? -1.665 16.831 -13.644 1.00 57.34 228 GLY A C 1
ATOM 1647 O O . GLY A 1 228 ? -1.514 16.535 -14.826 1.00 57.34 228 GLY A O 1
ATOM 1648 N N . GLY A 1 229 ? -0.629 16.831 -12.785 1.00 51.16 229 GLY A N 1
ATOM 1649 C CA . GLY A 1 229 ? 0.711 16.423 -13.227 1.00 51.16 229 GLY A CA 1
ATOM 1650 C C . GLY A 1 229 ? 1.959 16.810 -12.423 1.00 51.16 229 GLY A C 1
ATOM 1651 O O . GLY A 1 229 ? 2.971 16.170 -12.673 1.00 51.16 229 GLY A O 1
ATOM 1652 N N . GLU A 1 230 ? 1.961 17.762 -11.477 1.00 53.22 230 GLU A N 1
ATOM 1653 C CA . GLU A 1 230 ? 3.152 18.016 -10.624 1.00 53.22 230 GLU A CA 1
ATOM 1654 C C . GLU A 1 230 ? 2.971 17.433 -9.207 1.00 53.22 230 GLU A C 1
ATOM 1656 O O . GLU A 1 230 ? 2.347 18.083 -8.367 1.00 53.22 230 GLU A O 1
ATOM 1661 N N . PRO A 1 231 ? 3.471 16.210 -8.913 1.00 54.69 231 PRO A N 1
ATOM 1662 C CA . PRO A 1 231 ? 3.003 15.423 -7.769 1.00 54.69 231 PRO A CA 1
ATOM 1663 C C . PRO A 1 231 ? 4.027 15.262 -6.632 1.00 54.69 231 PRO A C 1
ATOM 1665 O O . PRO A 1 231 ? 3.702 14.682 -5.596 1.00 54.69 231 PRO A O 1
ATOM 1668 N N . LEU A 1 232 ? 5.274 15.706 -6.815 1.00 57.19 232 LEU A N 1
ATOM 1669 C CA . LEU A 1 232 ? 6.393 15.329 -5.943 1.00 57.19 232 LEU A CA 1
ATOM 1670 C C . LEU A 1 232 ? 6.243 15.849 -4.499 1.00 57.19 232 LEU A C 1
ATOM 1672 O O . LEU A 1 232 ? 6.318 15.028 -3.583 1.00 57.19 232 LEU A O 1
ATOM 1676 N N . PRO A 1 233 ? 5.946 17.141 -4.248 1.00 62.28 233 PRO A N 1
ATOM 1677 C CA . PRO A 1 233 ? 5.781 17.639 -2.879 1.00 62.28 233 PRO A CA 1
ATOM 1678 C C . PRO A 1 233 ? 4.598 17.002 -2.132 1.00 62.28 233 PRO A C 1
ATOM 1680 O O . PRO A 1 233 ? 4.666 16.761 -0.927 1.00 62.28 233 PRO A O 1
ATOM 1683 N N . GLN A 1 234 ? 3.499 16.719 -2.835 1.00 67.88 234 GLN A N 1
ATOM 1684 C CA . GLN A 1 234 ? 2.280 16.153 -2.251 1.00 67.88 234 GLN A CA 1
ATOM 1685 C C . GLN A 1 234 ? 2.429 14.651 -1.986 1.00 67.88 234 GLN A C 1
ATOM 1687 O O . GLN A 1 234 ? 1.939 14.145 -0.973 1.00 67.88 234 GLN A O 1
ATOM 1692 N N . ALA A 1 235 ? 3.153 13.939 -2.853 1.00 64.69 235 ALA A N 1
ATOM 1693 C CA . ALA A 1 235 ? 3.570 12.570 -2.598 1.00 64.69 235 ALA A CA 1
ATOM 1694 C C . ALA A 1 235 ? 4.426 12.506 -1.323 1.00 64.69 235 ALA A C 1
ATOM 1696 O O . ALA A 1 235 ? 4.115 11.726 -0.427 1.00 64.69 235 ALA A O 1
ATOM 1697 N N . GLU A 1 236 ? 5.432 13.373 -1.160 1.00 70.12 236 GLU A N 1
ATOM 1698 C CA . GLU A 1 236 ? 6.295 13.361 0.037 1.00 70.12 236 GLU A CA 1
ATOM 1699 C C . GLU A 1 236 ? 5.490 13.506 1.332 1.00 70.12 236 GLU A C 1
ATOM 1701 O O . GLU A 1 236 ? 5.703 12.764 2.297 1.00 70.12 236 GLU A O 1
ATOM 1706 N N . GLN A 1 237 ? 4.500 14.401 1.325 1.00 70.25 237 GLN A N 1
ATOM 1707 C CA . GLN A 1 237 ? 3.577 14.572 2.445 1.00 70.25 237 GLN A CA 1
ATOM 1708 C C . GLN A 1 237 ? 2.755 13.303 2.705 1.00 70.25 237 GLN A C 1
ATOM 1710 O O . GLN A 1 237 ? 2.683 12.845 3.847 1.00 70.25 237 GLN A O 1
ATOM 1715 N N . SER A 1 238 ? 2.188 12.688 1.664 1.00 73.19 238 SER A N 1
ATOM 1716 C CA . SER A 1 238 ? 1.423 11.442 1.797 1.00 73.19 238 SER A CA 1
ATOM 1717 C C . SER A 1 238 ? 2.268 10.293 2.366 1.00 73.19 238 SER A C 1
ATOM 1719 O O . SER A 1 238 ? 1.819 9.604 3.283 1.00 73.19 238 SER A O 1
ATOM 1721 N N . TRP A 1 239 ? 3.511 10.111 1.905 1.00 75.56 239 TRP A N 1
ATOM 1722 C CA . TRP A 1 239 ? 4.428 9.090 2.437 1.00 75.56 239 TRP A CA 1
ATOM 1723 C C . TRP A 1 239 ? 4.769 9.326 3.908 1.00 75.56 239 TRP A C 1
ATOM 1725 O O . TRP A 1 239 ? 4.717 8.393 4.715 1.00 75.56 239 TRP A O 1
ATOM 1735 N N . ALA A 1 240 ? 5.070 10.573 4.282 1.00 72.12 240 ALA A N 1
ATOM 1736 C CA . ALA A 1 240 ? 5.341 10.928 5.671 1.00 72.12 240 ALA A CA 1
ATOM 1737 C C . ALA A 1 240 ? 4.139 10.610 6.577 1.00 72.12 240 ALA A C 1
ATOM 1739 O O . ALA A 1 240 ? 4.310 10.115 7.694 1.00 72.12 240 ALA A O 1
ATOM 1740 N N . ILE A 1 241 ? 2.918 10.838 6.089 1.00 72.81 241 ILE A N 1
ATOM 1741 C CA . ILE A 1 241 ? 1.691 10.507 6.819 1.00 72.81 241 ILE A CA 1
ATOM 1742 C C . ILE A 1 241 ? 1.501 8.993 6.905 1.00 72.81 241 ILE A C 1
ATOM 1744 O O . ILE A 1 241 ? 1.206 8.487 7.985 1.00 72.81 241 ILE A O 1
ATOM 1748 N N . GLY A 1 242 ? 1.754 8.253 5.825 1.00 73.75 242 GLY A N 1
ATOM 1749 C CA . GLY A 1 242 ? 1.737 6.792 5.836 1.00 73.75 242 GLY A CA 1
ATOM 1750 C C . GLY A 1 242 ? 2.676 6.193 6.887 1.00 73.75 242 GLY A C 1
ATOM 1751 O O . GLY A 1 242 ? 2.266 5.333 7.667 1.00 73.75 242 GLY A O 1
ATOM 1752 N N . ALA A 1 243 ? 3.913 6.689 6.981 1.00 75.38 243 ALA A N 1
ATOM 1753 C CA . ALA A 1 243 ? 4.866 6.250 8.002 1.00 75.38 243 ALA A CA 1
ATOM 1754 C C . ALA A 1 243 ? 4.357 6.528 9.430 1.00 75.38 243 ALA A C 1
ATOM 1756 O O . ALA A 1 243 ? 4.452 5.671 10.311 1.00 75.38 243 ALA A O 1
ATOM 1757 N N . ARG A 1 244 ? 3.755 7.703 9.657 1.00 74.00 244 ARG A N 1
ATOM 1758 C CA . ARG A 1 244 ? 3.132 8.065 10.942 1.00 74.00 244 ARG A CA 1
ATOM 1759 C C . ARG A 1 244 ? 1.947 7.160 11.284 1.00 74.00 244 ARG A C 1
ATOM 1761 O O . ARG A 1 244 ? 1.819 6.737 12.431 1.00 74.00 244 ARG A O 1
ATOM 1768 N N . VAL A 1 245 ? 1.119 6.824 10.296 1.00 75.44 245 VAL A N 1
ATOM 1769 C CA . VAL A 1 245 ? 0.002 5.881 10.441 1.00 75.44 245 VAL A CA 1
ATOM 1770 C C . VAL A 1 245 ? 0.503 4.494 10.850 1.00 75.44 245 VAL A C 1
ATOM 1772 O O . VAL A 1 245 ? -0.058 3.903 11.769 1.00 75.44 245 VAL A O 1
ATOM 1775 N N . ILE A 1 246 ? 1.578 3.991 10.231 1.00 78.62 246 ILE A N 1
ATOM 1776 C CA . ILE A 1 246 ? 2.188 2.702 10.602 1.00 78.62 246 ILE A CA 1
ATOM 1777 C C . ILE A 1 246 ? 2.631 2.711 12.068 1.00 78.62 246 ILE A C 1
ATOM 1779 O O . ILE A 1 246 ? 2.321 1.780 12.812 1.00 78.62 246 ILE A O 1
ATOM 1783 N N . VAL A 1 247 ? 3.327 3.767 12.501 1.00 75.25 247 VAL A N 1
ATOM 1784 C CA . VAL A 1 247 ? 3.761 3.916 13.900 1.00 75.25 247 VAL A CA 1
ATOM 1785 C C . VAL A 1 247 ? 2.559 3.934 14.848 1.00 75.25 247 VAL A C 1
ATOM 1787 O O . VAL A 1 247 ? 2.577 3.239 15.861 1.00 75.25 247 VAL A O 1
ATOM 1790 N N . ALA A 1 248 ? 1.497 4.666 14.507 1.00 72.75 248 ALA A N 1
ATOM 1791 C CA . ALA A 1 248 ? 0.288 4.742 15.323 1.00 72.75 248 ALA A CA 1
ATOM 1792 C C . ALA A 1 248 ? -0.465 3.403 15.410 1.00 72.75 248 ALA A C 1
ATOM 1794 O O . ALA A 1 248 ? -0.926 3.036 16.488 1.00 72.75 248 ALA A O 1
ATOM 1795 N N . LEU A 1 249 ? -0.554 2.647 14.310 1.00 76.88 249 LEU A N 1
ATOM 1796 C CA . LEU A 1 249 ? -1.145 1.302 14.296 1.00 76.88 249 LEU A CA 1
ATOM 1797 C C . LEU A 1 249 ? -0.372 0.333 15.195 1.00 76.88 249 LEU A C 1
ATOM 1799 O O . LEU A 1 249 ? -0.982 -0.416 15.955 1.00 76.88 249 LEU A O 1
ATOM 1803 N N . ARG A 1 250 ? 0.965 0.374 15.140 1.00 80.25 250 ARG A N 1
ATOM 1804 C CA . ARG A 1 250 ? 1.823 -0.450 16.004 1.00 80.25 250 ARG A CA 1
ATOM 1805 C C . ARG A 1 250 ? 1.652 -0.079 17.476 1.00 80.25 250 ARG A C 1
ATOM 1807 O O . ARG A 1 250 ? 1.387 -0.958 18.285 1.00 80.25 250 ARG A O 1
ATOM 1814 N N . ALA A 1 251 ? 1.687 1.215 17.795 1.00 73.75 251 ALA A N 1
ATOM 1815 C CA . ALA A 1 251 ? 1.469 1.703 19.157 1.00 73.75 251 ALA A CA 1
ATOM 1816 C C . ALA A 1 251 ? 0.082 1.322 19.708 1.00 73.75 251 ALA A C 1
ATOM 1818 O O . ALA A 1 251 ? -0.040 0.983 20.883 1.00 73.75 251 ALA A O 1
ATOM 1819 N N . LEU A 1 252 ? -0.958 1.344 18.864 1.00 78.50 252 LEU A N 1
ATOM 1820 C CA . LEU A 1 252 ? -2.289 0.861 19.232 1.00 78.50 252 LEU A CA 1
ATOM 1821 C C . LEU A 1 252 ? -2.265 -0.637 19.567 1.00 78.50 252 LEU A C 1
ATOM 1823 O O . LEU A 1 252 ? -2.819 -1.028 20.592 1.00 78.50 252 LEU A O 1
ATOM 1827 N N . GLY A 1 253 ? -1.615 -1.456 18.734 1.00 76.00 253 GLY A N 1
ATOM 1828 C CA . GLY A 1 253 ? -1.434 -2.885 18.998 1.00 76.00 253 GLY A CA 1
ATOM 1829 C C . GLY A 1 253 ? -0.746 -3.137 20.342 1.00 76.00 253 GLY A C 1
ATOM 1830 O O . GLY A 1 253 ? -1.315 -3.794 21.212 1.00 76.00 253 GLY A O 1
ATOM 1831 N N . ASP A 1 254 ? 0.414 -2.515 20.555 1.00 75.31 254 ASP A N 1
ATOM 1832 C CA . ASP A 1 254 ? 1.203 -2.661 21.784 1.00 75.31 254 ASP A CA 1
ATOM 1833 C C . ASP A 1 254 ? 0.418 -2.233 23.037 1.00 75.31 254 ASP A C 1
ATOM 1835 O O . ASP A 1 254 ? 0.456 -2.910 24.067 1.00 75.31 254 ASP A O 1
ATOM 1839 N N . ALA A 1 255 ? -0.338 -1.130 22.958 1.00 76.94 255 ALA A N 1
ATOM 1840 C CA . ALA A 1 255 ? -1.161 -0.644 24.066 1.00 76.94 255 ALA A CA 1
ATOM 1841 C C . ALA A 1 255 ? -2.285 -1.626 24.438 1.00 76.94 255 ALA A C 1
ATOM 1843 O O . ALA A 1 255 ? -2.595 -1.800 25.620 1.00 76.94 255 ALA A O 1
ATOM 1844 N N . LEU A 1 256 ? -2.884 -2.285 23.444 1.00 78.94 256 LEU A N 1
ATOM 1845 C CA . LEU A 1 256 ? -3.943 -3.273 23.653 1.00 78.94 256 LEU A CA 1
ATOM 1846 C C . LEU A 1 256 ? -3.400 -4.580 24.254 1.00 78.94 256 LEU A C 1
ATOM 1848 O O . LEU A 1 256 ? -4.061 -5.163 25.120 1.00 78.94 256 LEU A O 1
ATOM 1852 N N . HIS A 1 257 ? -2.189 -5.000 23.868 1.00 78.88 257 HIS A N 1
ATOM 1853 C CA . HIS A 1 257 ? -1.507 -6.168 24.443 1.00 78.88 257 HIS A CA 1
ATOM 1854 C C . HIS A 1 257 ? -0.941 -5.914 25.849 1.00 78.88 257 HIS A C 1
ATOM 1856 O O . HIS A 1 257 ? -0.991 -6.802 26.698 1.00 78.88 257 HIS A O 1
ATOM 1862 N N . GLY A 1 258 ? -0.420 -4.712 26.122 1.00 62.62 258 GLY A N 1
ATOM 1863 C CA . GLY A 1 258 ? 0.240 -4.371 27.389 1.00 62.62 258 GLY A CA 1
ATOM 1864 C C . GLY A 1 258 ? -0.695 -3.994 28.548 1.00 62.62 258 GLY A C 1
ATOM 1865 O O . GLY A 1 258 ? -0.269 -3.983 29.707 1.00 62.62 258 GLY A O 1
ATOM 1866 N N . ALA A 1 259 ? -1.968 -3.685 28.284 1.00 60.06 259 ALA A N 1
ATOM 1867 C CA . ALA A 1 259 ? -2.903 -3.232 29.314 1.00 60.06 259 ALA A CA 1
ATOM 1868 C C . ALA A 1 259 ? -3.371 -4.385 30.231 1.00 60.06 259 ALA A C 1
ATOM 1870 O O . ALA A 1 259 ? -4.237 -5.184 29.879 1.00 60.06 259 ALA A O 1
ATOM 1871 N N . SER A 1 260 ? -2.861 -4.455 31.462 1.00 46.84 260 SER A N 1
ATOM 1872 C CA . SER A 1 260 ? -3.426 -5.329 32.505 1.00 46.84 260 SER A CA 1
ATOM 1873 C C . SER A 1 260 ? -4.657 -4.660 33.127 1.00 46.84 260 SER A C 1
ATOM 1875 O O . SER A 1 260 ? -4.532 -3.558 33.658 1.00 46.84 260 SER A O 1
ATOM 1877 N N . LEU A 1 261 ? -5.841 -5.292 33.088 1.00 46.78 261 LEU A N 1
ATOM 1878 C CA . LEU A 1 261 ? -7.063 -4.744 33.704 1.00 46.78 261 LEU A CA 1
ATOM 1879 C C . LEU A 1 261 ? -7.637 -5.675 34.782 1.00 46.78 261 LEU A C 1
ATOM 1881 O O . LEU A 1 261 ? -7.613 -6.893 34.608 1.00 46.78 261 LEU A O 1
ATOM 1885 N N . PRO A 1 262 ? -8.133 -5.124 35.909 1.00 42.75 262 PRO A N 1
ATOM 1886 C CA . PRO A 1 262 ? -8.693 -5.918 36.997 1.00 42.75 262 PRO A CA 1
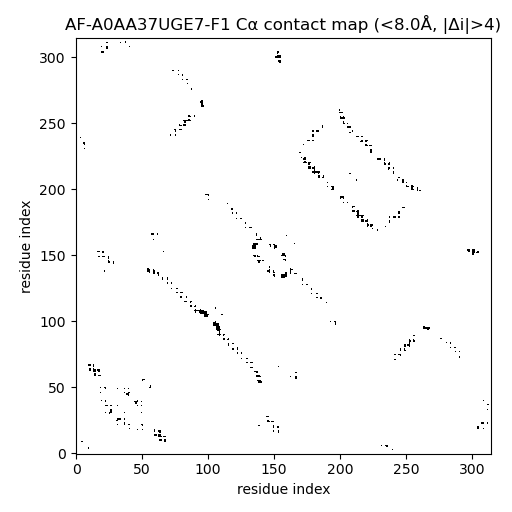ATOM 1887 C C . PRO A 1 262 ? -9.971 -6.632 36.542 1.00 42.75 262 PRO A C 1
ATOM 1889 O O . PRO A 1 262 ? -10.840 -6.027 35.915 1.00 42.75 262 PRO A O 1
ATOM 1892 N N . SER A 1 263 ? -10.077 -7.922 36.868 1.00 38.59 263 SER A N 1
ATOM 1893 C CA . SER A 1 263 ? -11.164 -8.784 36.402 1.00 38.59 263 SER A CA 1
ATOM 1894 C C . SER A 1 263 ? -12.509 -8.357 36.996 1.00 38.59 263 SER A C 1
ATOM 1896 O O . SER A 1 263 ? -12.644 -8.300 38.221 1.00 38.59 263 SER A O 1
ATOM 1898 N N . SER A 1 264 ? -13.523 -8.152 36.159 1.00 43.25 264 SER A N 1
ATOM 1899 C CA . SER A 1 264 ? -14.922 -8.156 36.591 1.00 43.25 264 SER A CA 1
ATOM 1900 C C . SER A 1 264 ? -15.598 -9.413 36.054 1.00 43.25 264 SER A C 1
ATOM 1902 O O . SER A 1 264 ? -15.809 -9.549 34.851 1.00 43.25 264 SER A O 1
ATOM 1904 N N . ALA A 1 265 ? -15.896 -10.347 36.954 1.00 39.62 265 ALA A N 1
ATOM 1905 C CA . ALA A 1 265 ? -16.596 -11.585 36.650 1.00 39.62 265 ALA A CA 1
ATOM 1906 C C . ALA A 1 265 ? -18.091 -11.325 36.397 1.00 39.62 265 ALA A C 1
ATOM 1908 O O . ALA A 1 265 ? -18.754 -10.698 37.221 1.00 39.62 265 ALA A O 1
ATOM 1909 N N . GLY A 1 266 ? -18.620 -11.856 35.293 1.00 44.19 266 GLY A N 1
ATOM 1910 C CA . GLY A 1 266 ? -20.061 -11.914 35.033 1.00 44.19 266 GLY A CA 1
ATOM 1911 C C . GLY A 1 266 ? -20.392 -12.117 33.558 1.00 44.19 266 GLY A C 1
ATOM 1912 O O . GLY A 1 266 ? -20.678 -11.153 32.867 1.00 44.19 266 GLY A O 1
ATOM 1913 N N . ALA A 1 267 ? -20.350 -13.357 33.067 1.00 43.34 267 ALA A N 1
ATOM 1914 C CA . ALA A 1 267 ? -20.697 -13.686 31.684 1.00 43.34 267 ALA A CA 1
ATOM 1915 C C . ALA A 1 267 ? -22.138 -14.213 31.572 1.00 43.34 267 ALA A C 1
ATOM 1917 O O . ALA A 1 267 ? -22.484 -15.188 32.239 1.00 43.34 267 ALA A O 1
ATOM 1918 N N . SER A 1 268 ? -22.939 -13.643 30.668 1.00 46.84 268 SER A N 1
ATOM 1919 C CA . SER A 1 268 ? -23.963 -14.391 29.928 1.00 46.84 268 SER A CA 1
ATOM 1920 C C . SER A 1 268 ? -24.169 -13.784 28.537 1.00 46.84 268 SER A C 1
ATOM 1922 O O . SER A 1 268 ? -24.040 -12.576 28.375 1.00 46.84 268 SER A O 1
ATOM 1924 N N . ASP A 1 269 ? -24.499 -14.659 27.582 1.00 49.00 269 ASP A N 1
ATOM 1925 C CA . ASP A 1 269 ? -24.753 -14.452 26.142 1.00 49.00 269 ASP A CA 1
ATOM 1926 C C . ASP A 1 269 ? -23.520 -14.368 25.217 1.00 49.00 269 ASP A C 1
ATOM 1928 O O . ASP A 1 269 ? -23.146 -13.315 24.720 1.00 49.00 269 ASP A O 1
ATOM 1932 N N . ALA A 1 270 ? -22.904 -15.532 24.941 1.00 53.75 270 ALA A N 1
ATOM 1933 C CA . ALA A 1 270 ? -21.683 -15.673 24.126 1.00 53.75 270 ALA A CA 1
ATOM 1934 C C . ALA A 1 270 ? -21.878 -16.261 22.704 1.00 53.75 270 ALA A C 1
ATOM 1936 O O . ALA A 1 270 ? -20.965 -16.214 21.886 1.00 53.75 270 ALA A O 1
A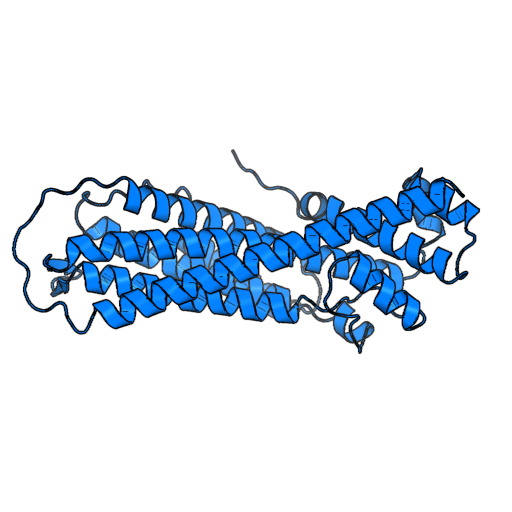TOM 1937 N N . VAL A 1 271 ? -23.046 -16.822 22.366 1.00 53.78 271 VAL A N 1
ATOM 1938 C CA . VAL A 1 271 ? -23.151 -17.760 21.222 1.00 53.78 271 VAL A CA 1
ATOM 1939 C C . VAL A 1 271 ? -23.166 -17.079 19.840 1.00 53.78 271 VAL A C 1
ATOM 1941 O O . VAL A 1 271 ? -22.751 -17.686 18.857 1.00 53.78 271 VAL A O 1
ATOM 1944 N N . SER A 1 272 ? -23.609 -15.822 19.724 1.00 56.00 272 SER A N 1
ATOM 1945 C CA . SER A 1 272 ? -23.671 -15.111 18.431 1.00 56.00 272 SER A CA 1
ATOM 1946 C C . SER A 1 272 ? -22.394 -14.331 18.086 1.00 56.00 272 SER A C 1
ATOM 1948 O O . SER A 1 272 ? -22.127 -14.093 16.908 1.00 56.00 272 SER A O 1
ATOM 1950 N N . GLN A 1 273 ? -21.579 -13.974 19.084 1.00 58.22 273 GLN A N 1
ATOM 1951 C CA . GLN A 1 273 ? -20.307 -13.264 18.898 1.00 58.22 273 GLN A CA 1
ATOM 1952 C C . GLN A 1 273 ? -19.158 -14.199 18.486 1.00 58.22 273 GLN A C 1
ATOM 1954 O O . GLN A 1 273 ? -18.328 -13.790 17.676 1.00 58.22 273 GLN A O 1
ATOM 1959 N N . ASP A 1 274 ? -19.154 -15.459 18.937 1.00 63.88 274 ASP A N 1
ATOM 1960 C CA . ASP A 1 274 ? -18.095 -16.431 18.608 1.00 63.88 274 ASP A CA 1
ATOM 1961 C C . ASP A 1 274 ? -17.971 -16.686 17.091 1.00 63.88 274 ASP A C 1
ATOM 1963 O O . ASP A 1 274 ? -16.869 -16.845 16.565 1.00 63.88 274 ASP A O 1
ATOM 1967 N N . ALA A 1 275 ? -19.087 -16.665 16.354 1.00 66.00 275 ALA A N 1
ATOM 1968 C CA . ALA A 1 275 ? -19.069 -16.859 14.903 1.00 66.00 275 ALA A CA 1
ATOM 1969 C C . ALA A 1 275 ? -18.437 -15.667 14.161 1.00 66.00 275 ALA A C 1
ATOM 1971 O O . ALA A 1 275 ? -17.652 -15.862 13.236 1.00 66.00 275 ALA A O 1
ATOM 1972 N N . ALA A 1 276 ? -18.749 -14.433 14.570 1.00 60.19 276 ALA A N 1
ATOM 1973 C CA . ALA A 1 276 ? -18.176 -13.232 13.959 1.00 60.19 276 ALA A CA 1
ATOM 1974 C C . ALA A 1 276 ? -16.675 -13.098 14.266 1.00 60.19 276 ALA A C 1
ATOM 1976 O O . ALA A 1 276 ? -15.902 -12.692 13.401 1.00 60.19 276 ALA A O 1
ATOM 1977 N N . GLU A 1 277 ? -16.268 -13.482 15.476 1.00 66.44 277 GLU A N 1
ATOM 1978 C CA . GLU A 1 277 ? -14.866 -13.527 15.889 1.00 66.44 277 GLU A CA 1
ATOM 1979 C C . GLU A 1 277 ? -14.075 -14.570 15.088 1.00 66.44 277 GLU A C 1
ATOM 1981 O O . GLU A 1 277 ? -13.024 -14.250 14.537 1.00 66.44 277 GLU A O 1
ATOM 1986 N N . SER A 1 278 ? -14.618 -15.783 14.928 1.00 71.62 278 SER A N 1
ATOM 1987 C CA . SER A 1 278 ? -13.996 -16.832 14.109 1.00 71.62 278 SER A CA 1
ATOM 1988 C C . SER A 1 278 ? -13.791 -16.388 12.659 1.00 71.62 278 SER A C 1
ATOM 1990 O O . SER A 1 278 ? -12.728 -16.634 12.092 1.00 71.62 278 SER A O 1
ATOM 1992 N N . VAL A 1 279 ? -14.777 -15.705 12.064 1.00 71.56 279 VAL A N 1
ATOM 1993 C CA . VAL A 1 279 ? -14.667 -15.169 10.696 1.00 71.56 279 VAL A CA 1
ATOM 1994 C C . VAL A 1 279 ? -13.564 -14.111 10.605 1.00 71.56 279 VAL A C 1
ATOM 1996 O O . VAL A 1 279 ? -12.765 -14.150 9.673 1.00 71.56 279 VAL A O 1
ATOM 1999 N N . ALA A 1 280 ? -13.477 -13.198 11.578 1.00 64.06 280 ALA A N 1
ATOM 2000 C CA . ALA A 1 280 ? -12.444 -12.163 11.594 1.00 64.06 280 ALA A CA 1
ATOM 2001 C C . ALA A 1 280 ? -11.030 -12.754 11.764 1.00 64.06 280 ALA A C 1
ATOM 2003 O O . ALA A 1 280 ? -10.091 -12.316 11.097 1.00 64.06 280 ALA A O 1
ATOM 2004 N N . ILE A 1 281 ? -10.876 -13.783 12.605 1.00 71.00 281 ILE A N 1
ATOM 2005 C CA . ILE A 1 281 ? -9.609 -14.510 12.781 1.00 71.00 281 ILE A CA 1
ATOM 2006 C C . ILE A 1 281 ? -9.188 -15.195 11.475 1.00 71.00 281 ILE A C 1
ATOM 2008 O O . ILE A 1 281 ? -8.029 -15.084 11.064 1.00 71.00 281 ILE A O 1
ATOM 2012 N N . ASP A 1 282 ? -10.121 -15.869 10.801 1.00 74.12 282 ASP A N 1
ATOM 2013 C CA . ASP A 1 282 ? -9.850 -16.524 9.522 1.00 74.12 282 ASP A CA 1
ATOM 2014 C C . ASP A 1 282 ? -9.487 -15.522 8.420 1.00 74.12 282 ASP A C 1
ATOM 2016 O O . ASP A 1 282 ? -8.551 -15.767 7.658 1.00 74.12 282 ASP A O 1
ATOM 2020 N N . GLU A 1 283 ? -10.153 -14.368 8.365 1.00 71.25 283 GLU A N 1
ATOM 2021 C CA . GLU A 1 283 ? -9.833 -13.295 7.417 1.00 71.25 283 GLU A CA 1
ATOM 2022 C C . GLU A 1 283 ? -8.425 -12.720 7.660 1.00 71.25 283 GLU A C 1
ATOM 2024 O O . GLU A 1 283 ? -7.633 -12.573 6.724 1.00 71.25 283 GLU A O 1
ATOM 2029 N N . VAL A 1 284 ? -8.065 -12.444 8.921 1.00 60.62 284 VAL A N 1
ATOM 2030 C CA . VAL A 1 284 ? -6.715 -11.980 9.285 1.00 60.62 284 VAL A CA 1
ATOM 2031 C C . VAL A 1 284 ? -5.659 -13.017 8.895 1.00 60.62 284 VAL A C 1
ATOM 2033 O O . VAL A 1 284 ? -4.607 -12.654 8.358 1.00 60.62 284 VAL A O 1
ATOM 2036 N N . ARG A 1 285 ? -5.941 -14.307 9.112 1.00 7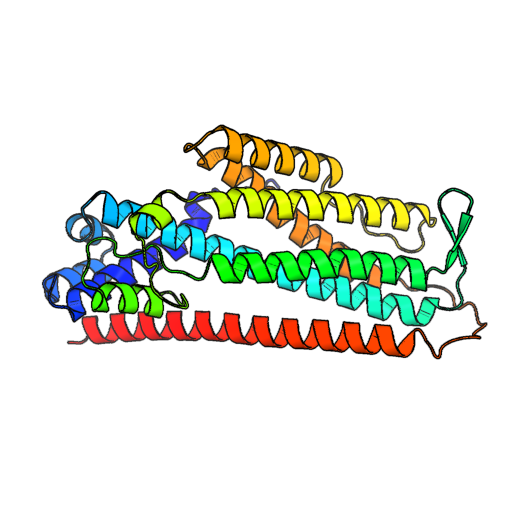2.81 285 ARG A N 1
ATOM 2037 C CA . ARG A 1 285 ? -5.063 -15.413 8.712 1.00 72.81 285 ARG A CA 1
ATOM 2038 C C . ARG A 1 285 ? -4.870 -15.462 7.195 1.00 72.81 285 ARG A C 1
ATOM 2040 O O . ARG A 1 285 ? -3.725 -15.454 6.746 1.00 72.81 285 ARG A O 1
ATOM 2047 N N . GLN A 1 286 ? -5.950 -15.406 6.415 1.00 73.38 286 GLN A N 1
ATOM 2048 C CA . GLN A 1 286 ? -5.884 -15.366 4.948 1.00 73.38 286 GLN A CA 1
ATOM 2049 C C . GLN A 1 286 ? -5.084 -14.158 4.443 1.00 73.38 286 GLN A C 1
ATOM 2051 O O . GLN A 1 286 ? -4.264 -14.274 3.533 1.00 73.38 286 GLN A O 1
ATOM 2056 N N . HIS A 1 287 ? -5.262 -12.981 5.048 1.00 62.84 287 HIS A N 1
ATOM 2057 C CA . HIS A 1 287 ? -4.493 -11.799 4.667 1.00 62.84 287 HIS A CA 1
ATOM 2058 C C . HIS A 1 287 ? -3.002 -11.901 5.004 1.00 62.84 287 HIS A C 1
ATOM 2060 O O . HIS A 1 287 ? -2.192 -11.384 4.230 1.00 62.84 287 HIS A O 1
ATOM 2066 N N . ARG A 1 288 ? -2.628 -12.564 6.108 1.00 65.25 288 ARG A N 1
ATOM 2067 C CA . ARG A 1 288 ? -1.222 -12.871 6.418 1.00 65.25 288 ARG A CA 1
ATOM 2068 C C . ARG A 1 288 ? -0.629 -13.858 5.417 1.00 65.25 288 ARG A C 1
ATOM 2070 O O . ARG A 1 288 ? 0.477 -13.632 4.943 1.00 65.25 288 ARG A O 1
ATOM 2077 N N . GLU A 1 289 ? -1.368 -14.902 5.050 1.00 72.44 289 GLU A N 1
ATOM 2078 C CA . GLU A 1 289 ? -0.944 -15.856 4.016 1.00 72.44 289 GLU A CA 1
ATOM 2079 C C . GLU A 1 289 ? -0.716 -15.155 2.668 1.00 72.44 289 GLU A C 1
ATOM 2081 O O . GLU A 1 289 ? 0.314 -15.366 2.032 1.00 72.44 289 GLU A O 1
ATOM 2086 N N . LEU A 1 290 ? -1.611 -14.242 2.276 1.00 68.00 290 LEU A N 1
ATOM 2087 C CA . LEU A 1 290 ? -1.447 -13.423 1.072 1.00 68.00 290 LEU A CA 1
ATOM 2088 C C . LEU A 1 290 ? -0.239 -12.480 1.150 1.00 68.00 290 LEU A C 1
ATOM 2090 O O . LEU A 1 290 ? 0.464 -12.322 0.157 1.00 68.00 290 LEU A O 1
ATOM 2094 N N . LEU A 1 291 ? 0.013 -11.844 2.299 1.00 57.00 291 LEU A N 1
ATOM 2095 C CA . LEU A 1 291 ? 1.207 -11.011 2.486 1.00 57.00 291 LEU A CA 1
ATOM 2096 C C . LEU A 1 291 ? 2.490 -11.834 2.384 1.00 57.00 291 LEU A C 1
ATOM 2098 O O . LEU A 1 291 ? 3.428 -11.398 1.726 1.00 57.00 291 LEU A O 1
ATOM 2102 N N . ASN A 1 292 ? 2.511 -13.028 2.976 1.00 63.00 292 ASN A N 1
ATOM 2103 C CA . ASN A 1 292 ? 3.642 -13.941 2.862 1.00 63.00 292 ASN A CA 1
ATOM 2104 C C . ASN A 1 292 ? 3.849 -14.376 1.409 1.00 63.00 292 ASN A C 1
ATOM 2106 O O . ASN A 1 292 ? 4.979 -14.366 0.936 1.00 63.00 292 ASN A O 1
ATOM 2110 N N . ALA A 1 293 ? 2.775 -14.691 0.680 1.00 66.56 293 ALA A N 1
ATOM 2111 C CA . ALA A 1 293 ? 2.854 -15.029 -0.739 1.00 66.56 293 ALA A CA 1
ATOM 2112 C C . ALA A 1 293 ? 3.397 -13.863 -1.584 1.00 66.56 293 ALA A C 1
ATOM 2114 O O . ALA A 1 293 ? 4.270 -14.075 -2.417 1.00 66.56 293 ALA A O 1
ATOM 2115 N N . LEU A 1 294 ? 2.940 -12.629 -1.341 1.00 62.19 294 LEU A N 1
ATOM 2116 C CA . LEU A 1 294 ? 3.450 -11.432 -2.024 1.00 62.19 294 LEU A CA 1
ATOM 2117 C C . LEU A 1 294 ? 4.913 -11.133 -1.659 1.00 62.19 294 LEU A C 1
ATOM 2119 O O . LEU A 1 294 ? 5.700 -10.765 -2.527 1.00 62.19 294 LEU A O 1
ATOM 2123 N N . GLY A 1 295 ? 5.288 -11.305 -0.390 1.00 55.75 295 GLY A N 1
ATOM 2124 C CA . GLY A 1 295 ? 6.667 -11.152 0.072 1.00 55.75 295 GLY A CA 1
ATOM 2125 C C . GLY A 1 295 ? 7.604 -12.185 -0.555 1.00 55.75 295 GLY A C 1
ATOM 2126 O O . GLY A 1 295 ? 8.689 -11.823 -1.002 1.00 55.75 295 GLY A O 1
ATOM 2127 N N . LEU A 1 296 ? 7.158 -13.441 -0.659 1.00 51.44 296 LEU A N 1
ATOM 2128 C CA . LEU A 1 296 ? 7.868 -14.502 -1.377 1.00 51.44 296 LEU A CA 1
ATOM 2129 C C . LEU A 1 296 ? 8.010 -14.165 -2.864 1.00 51.44 296 LEU A C 1
ATOM 2131 O O . LEU A 1 296 ? 9.113 -14.233 -3.379 1.00 51.44 296 LEU A O 1
ATOM 2135 N N . GLN A 1 297 ? 6.949 -13.694 -3.528 1.00 65.94 297 GLN A N 1
ATOM 2136 C CA . GLN A 1 297 ? 7.023 -13.276 -4.935 1.00 65.94 297 GLN A CA 1
ATOM 2137 C C . GLN A 1 297 ? 8.043 -12.157 -5.177 1.00 65.94 297 GLN A C 1
ATOM 2139 O O . GLN A 1 297 ? 8.753 -12.185 -6.178 1.00 65.94 297 GLN A O 1
ATOM 2144 N N . LEU A 1 298 ? 8.133 -11.173 -4.277 1.00 61.00 298 LEU A N 1
ATOM 2145 C CA . LEU A 1 298 ? 9.131 -10.104 -4.380 1.00 61.00 298 LEU A CA 1
ATOM 2146 C C . LEU A 1 298 ? 10.553 -10.618 -4.120 1.00 61.00 298 LEU A C 1
ATOM 2148 O O . LEU A 1 298 ? 11.486 -10.175 -4.787 1.00 61.00 298 LEU A O 1
ATOM 2152 N N . ALA A 1 299 ? 10.721 -11.544 -3.172 1.00 64.88 299 ALA A N 1
ATOM 2153 C CA . ALA A 1 299 ? 12.011 -12.168 -2.892 1.00 64.88 299 ALA A CA 1
ATOM 2154 C C . ALA A 1 299 ? 12.484 -13.042 -4.064 1.00 64.88 299 ALA A C 1
ATOM 2156 O O . ALA A 1 299 ? 13.631 -12.912 -4.485 1.00 64.88 299 ALA A O 1
ATOM 2157 N N . ASP A 1 300 ? 11.590 -13.856 -4.629 1.00 71.38 300 ASP A N 1
ATOM 2158 C CA . ASP A 1 300 ? 11.850 -14.699 -5.797 1.00 71.38 300 ASP A CA 1
ATOM 2159 C C . ASP A 1 300 ? 12.205 -13.840 -7.018 1.00 71.38 300 ASP A C 1
ATOM 2161 O O . ASP A 1 300 ? 13.204 -14.107 -7.678 1.00 71.38 300 ASP A O 1
ATOM 2165 N N . ALA A 1 301 ? 11.457 -12.759 -7.277 1.00 69.56 301 ALA A N 1
ATOM 2166 C CA . ALA A 1 301 ? 11.755 -11.833 -8.373 1.00 69.56 301 ALA A CA 1
ATOM 2167 C C . ALA A 1 301 ? 13.109 -11.127 -8.189 1.00 69.56 301 ALA A C 1
ATOM 2169 O O . ALA A 1 301 ? 13.871 -10.981 -9.142 1.00 69.56 301 ALA A O 1
ATOM 2170 N N . SER A 1 302 ? 13.444 -10.723 -6.958 1.00 74.31 302 SER A N 1
ATOM 2171 C CA . SER A 1 302 ? 14.755 -10.139 -6.659 1.00 74.31 302 SER A CA 1
ATOM 2172 C C . SER A 1 302 ? 15.886 -11.143 -6.868 1.00 74.31 302 SER A C 1
ATOM 2174 O O . SER A 1 302 ? 16.941 -10.759 -7.363 1.00 74.31 302 SER A O 1
ATOM 2176 N N . LEU A 1 303 ? 15.686 -12.406 -6.487 1.00 76.56 303 LEU A N 1
ATOM 2177 C CA . LEU A 1 303 ? 16.673 -13.464 -6.674 1.00 76.56 303 LEU A CA 1
ATOM 2178 C C . LEU A 1 303 ? 16.845 -13.796 -8.159 1.00 76.56 303 LEU A C 1
ATOM 2180 O O . LEU A 1 303 ? 17.973 -13.865 -8.630 1.00 76.56 303 LEU A O 1
ATOM 2184 N N . GLU A 1 304 ? 15.749 -13.899 -8.912 1.00 84.56 304 GLU A N 1
ATOM 2185 C CA . GLU A 1 304 ? 15.776 -14.091 -10.365 1.00 84.56 304 GLU A CA 1
ATOM 2186 C C . GLU A 1 304 ? 16.497 -12.939 -11.082 1.00 84.56 304 GLU A C 1
ATOM 2188 O O . GLU A 1 304 ? 17.270 -13.171 -12.014 1.00 84.56 304 GLU A O 1
ATOM 2193 N N . LEU A 1 305 ? 16.282 -11.695 -10.639 1.00 81.81 305 LEU A N 1
ATOM 2194 C CA . LEU A 1 305 ? 16.994 -10.535 -11.169 1.00 81.81 305 LEU A CA 1
ATOM 2195 C C . LEU A 1 305 ? 18.503 -10.640 -10.917 1.00 81.81 305 LEU A C 1
ATOM 2197 O O . LEU A 1 305 ? 19.282 -10.432 -11.846 1.00 81.81 305 LEU A O 1
ATOM 2201 N N . GLU A 1 306 ? 18.920 -10.980 -9.697 1.00 84.56 306 GLU A N 1
ATOM 2202 C CA . GLU A 1 306 ? 20.342 -11.132 -9.365 1.00 84.56 306 GLU A CA 1
ATOM 2203 C C . GLU A 1 306 ? 20.979 -12.316 -10.115 1.00 84.56 306 GLU A C 1
ATOM 2205 O O . GLU A 1 306 ? 22.029 -12.145 -10.731 1.00 84.56 306 GLU A O 1
ATOM 2210 N N . GLU A 1 307 ? 20.322 -13.479 -10.190 1.00 83.12 307 GLU A N 1
ATOM 2211 C CA . GLU A 1 307 ? 20.798 -14.630 -10.976 1.00 83.12 307 GLU A CA 1
ATOM 2212 C C . GLU A 1 307 ? 20.922 -14.302 -12.472 1.00 83.12 307 GLU A C 1
ATOM 2214 O O . GLU A 1 307 ? 21.877 -14.718 -13.141 1.00 83.12 307 GLU A O 1
ATOM 2219 N N . GLY A 1 308 ? 19.966 -13.543 -13.015 1.00 75.62 308 GLY A N 1
ATOM 2220 C CA . GLY A 1 308 ? 19.998 -13.067 -14.395 1.00 75.62 308 GLY A CA 1
ATOM 2221 C C . GLY A 1 308 ? 21.179 -12.131 -14.653 1.00 75.62 308 GLY A C 1
ATOM 2222 O O . GLY A 1 308 ? 21.896 -12.299 -15.644 1.00 75.62 308 GLY A O 1
ATOM 2223 N N . VAL A 1 309 ? 21.429 -11.194 -13.732 1.00 76.00 309 VAL A N 1
ATOM 2224 C CA . VAL A 1 309 ? 22.598 -10.304 -13.770 1.00 76.00 309 VAL A CA 1
ATOM 2225 C C . VAL A 1 309 ? 23.894 -11.112 -13.688 1.00 76.00 309 VAL A C 1
ATOM 2227 O O . VAL A 1 309 ? 24.757 -10.955 -14.550 1.00 76.00 309 VAL A O 1
ATOM 2230 N N . GLU A 1 310 ? 24.030 -12.026 -12.728 1.00 80.94 310 GLU A N 1
ATOM 2231 C CA . GLU A 1 310 ? 25.219 -12.874 -12.577 1.00 80.94 310 GLU A CA 1
ATOM 2232 C C . GLU A 1 310 ? 25.478 -13.736 -13.819 1.00 80.94 310 GLU A C 1
ATOM 2234 O O . GLU A 1 310 ? 26.605 -13.795 -14.320 1.00 80.94 310 GLU A O 1
ATOM 2239 N N . THR A 1 311 ? 24.431 -14.350 -14.374 1.00 81.31 311 THR A N 1
ATOM 2240 C CA . THR A 1 311 ? 24.520 -15.158 -15.598 1.00 81.31 311 THR A CA 1
ATOM 2241 C C . THR A 1 311 ? 24.984 -14.322 -16.783 1.00 81.31 311 THR A C 1
ATOM 2243 O O . THR A 1 311 ? 25.816 -14.776 -17.577 1.00 81.31 311 THR A O 1
ATOM 2246 N N . LEU A 1 312 ? 24.453 -13.103 -16.919 1.00 74.62 312 LEU A N 1
ATOM 2247 C CA . LEU A 1 312 ? 24.870 -12.194 -17.974 1.00 74.62 312 LEU A CA 1
ATOM 2248 C C . LEU A 1 312 ? 26.339 -11.797 -17.787 1.00 74.62 312 LEU A C 1
ATOM 2250 O O . LEU A 1 312 ? 27.071 -11.824 -18.770 1.00 74.62 312 LEU A O 1
ATOM 2254 N N . LEU A 1 313 ? 26.784 -11.513 -16.560 1.00 73.25 313 LEU A N 1
ATOM 2255 C CA . LEU A 1 313 ? 28.164 -11.127 -16.240 1.00 73.25 313 LEU A CA 1
ATOM 2256 C C . LEU A 1 313 ? 29.200 -12.258 -16.376 1.00 73.25 313 LEU A C 1
ATOM 2258 O O . LEU A 1 313 ? 30.382 -11.949 -16.545 1.00 73.25 313 LEU A O 1
ATOM 2262 N N . ALA A 1 314 ? 28.784 -13.522 -16.254 1.00 74.50 314 ALA A N 1
ATOM 2263 C CA . ALA A 1 314 ? 29.658 -14.699 -16.304 1.00 74.50 314 ALA A CA 1
ATOM 2264 C C . ALA A 1 314 ? 29.914 -15.239 -17.722 1.00 74.50 314 ALA A C 1
ATOM 2266 O O . ALA A 1 314 ? 30.905 -15.937 -17.950 1.00 74.50 314 ALA A O 1
ATOM 2267 N N . ARG A 1 315 ? 28.997 -14.969 -18.654 1.00 70.50 315 ARG A N 1
ATOM 2268 C CA . ARG A 1 315 ? 29.162 -15.262 -20.086 1.00 70.50 315 ARG A CA 1
ATOM 2269 C C . ARG A 1 315 ? 30.014 -14.194 -20.766 1.00 70.50 315 ARG A C 1
ATOM 2271 O O . ARG A 1 315 ? 30.200 -14.326 -21.995 1.00 70.50 315 ARG A O 1
#